Protein 4PH2 (pdb70)

Solvent-accessible surface area: 14895 Å² total; per-residue (Å²): 1,15,61,97,83,77,156,121,62,106,53,82,28,17,44,136,183,52,16,84,83,15,80,138,98,2,107,115,54,65,52,19,39,151,83,3,5,103,21,1,62,102,5,14,140,132,11,42,0,4,9,29,0,1,74,24,1,7,114,92,25,11,55,104,119,33,35,92,21,2,65,92,48,1,81,58,34,24,60,59,13,78,93,72,129,98,20,144,64,27,75,55,144,90,4,57,1,58,28,13,0,49,68,38,130,15,30,125,17,0,52,41,4,12,71,39,2,2,71,6,0,97,150,28,108,124,283,0,13,57,97,86,78,144,137,67,97,40,83,19,22,43,140,177,52,17,82,88,18,82,138,97,2,112,116,50,67,52,20,40,160,81,4,6,93,18,0,90,96,6,16,144,145,6,40,0,4,6,35,0,0,92,48,0,7,117,95,26,11,54,107,118,35,34,93,20,3,61,94,48,0,80,59,34,24,61,60,12,82,94,70,129,100,23,143,62,35,70,80,130,66,4,66,1,58,22,6,0,47,66,40,115,16,26,125,18,0,52,38,3,12,77,40,2,2,74,6,1,100,151,30,108,125,282

Structure (mmCIF, N/CA/C/O backbone):
data_4PH2
#
_entry.id   4PH2
#
_cell.length_a   40.670
_cell.length_b   56.040
_cell.length_c   103.070
_cell.angle_alpha   90.000
_cell.angle_beta   90.000
_cell.angle_gamma   90.000
#
_symmetry.space_group_name_H-M   'P 21 21 21'
#
loop_
_entity.id
_entity.type
_entity.pdbx_description
1 polymer 'BLV capsid - N-terminal domain'
2 non-polymer 'SULFATE ION'
3 non-polymer GLYCEROL
4 water water
#
loop_
_atom_site.group_PDB
_atom_site.id
_atom_site.type_symbol
_atom_site.label_atom_id
_atom_site.label_alt_id
_atom_site.label_comp_id
_atom_site.label_asym_id
_atom_site.label_entity_id
_atom_site.label_seq_id
_atom_site.pdbx_PDB_ins_code
_atom_site.Cartn_x
_atom_site.Cartn_y
_atom_site.Cartn_z
_atom_site.occupancy
_atom_site.B_iso_or_equiv
_atom_site.auth_seq_id
_atom_site.auth_comp_id
_atom_site.auth_asym_id
_atom_site.auth_atom_id
_atom_site.pdbx_PDB_model_num
ATOM 1 N N . PRO A 1 1 ? 3.768 35.539 41.657 1.00 6.70 1 PRO A N 1
ATOM 2 C CA . PRO A 1 1 ? 4.526 36.302 40.672 1.00 6.89 1 PRO A CA 1
ATOM 3 C C . PRO A 1 1 ? 5.248 37.476 41.314 1.00 8.08 1 PRO A C 1
ATOM 4 O O . PRO A 1 1 ? 4.812 37.973 42.348 1.00 9.93 1 PRO A O 1
ATOM 8 N N . ILE A 1 2 ? 6.323 37.934 40.692 1.00 6.90 2 ILE A N 1
ATOM 9 C CA . ILE A 1 2 ? 6.972 39.162 41.136 1.00 7.15 2 ILE A CA 1
ATOM 10 C C . ILE A 1 2 ? 6.591 40.249 40.144 1.00 8.29 2 ILE A C 1
ATOM 11 O O . ILE A 1 2 ? 6.801 40.103 38.947 1.00 7.76 2 ILE A O 1
ATOM 16 N N . ILE A 1 3 ? 5.991 41.316 40.665 1.00 6.31 3 ILE A N 1
ATOM 17 C CA . ILE A 1 3 ? 5.460 42.408 39.859 1.00 6.85 3 ILE A CA 1
ATOM 18 C C . ILE A 1 3 ? 5.975 43.743 40.374 1.00 6.15 3 ILE A C 1
ATOM 19 O O . ILE A 1 3 ? 6.623 43.806 41.418 1.00 9.23 3 ILE A O 1
ATOM 24 N N . SER A 1 4 ? 5.704 44.800 39.626 1.00 7.34 4 SER A N 1
ATOM 25 C CA . SER A 1 4 ? 5.999 46.149 40.075 1.00 7.37 4 SER A CA 1
ATOM 26 C C . SER A 1 4 ? 4.875 46.705 40.951 1.00 5.83 4 SER A C 1
ATOM 27 O O . SER A 1 4 ? 3.710 46.709 40.551 1.00 7.77 4 SER A O 1
ATOM 30 N N . GLU A 1 5 ? 5.229 47.179 42.142 1.00 7.64 5 GLU A N 1
ATOM 31 C CA . GLU A 1 5 ? 4.288 47.879 43.014 1.00 8.13 5 GLU A CA 1
ATOM 32 C C . GLU A 1 5 ? 5.045 49.020 43.675 1.00 7.27 5 GLU A C 1
ATOM 33 O O . GLU A 1 5 ? 6.120 48.815 44.264 1.00 7.85 5 GLU A O 1
ATOM 39 N N . GLY A 1 6 ? 4.536 50.237 43.546 1.00 6.73 6 GLY A N 1
ATOM 40 C CA . GLY A 1 6 ? 5.342 51.376 43.944 1.00 7.11 6 GLY A CA 1
ATOM 41 C C . GLY A 1 6 ? 6.618 51.417 43.113 1.00 7.66 6 GLY A C 1
ATOM 42 O O . GLY A 1 6 ? 6.612 51.086 41.913 1.00 8.07 6 GLY A O 1
ATOM 43 N N . ASN A 1 7 ? 7.726 51.775 43.750 1.00 7.19 7 ASN A N 1
ATOM 44 C CA . ASN A 1 7 ? 8.974 51.900 43.005 1.00 7.50 7 ASN A CA 1
ATOM 45 C C . ASN A 1 7 ? 9.821 50.634 43.010 1.00 8.66 7 ASN A C 1
ATOM 46 O O . ASN A 1 7 ? 10.985 50.674 42.634 1.00 9.65 7 ASN A O 1
ATOM 51 N N . ARG A 1 8 ? 9.238 49.499 43.381 1.00 7.83 8 ARG A N 1
ATOM 52 C CA . ARG A 1 8 ? 10.029 48.285 43.551 1.00 6.95 8 ARG A CA 1
ATOM 53 C C . ARG A 1 8 ? 9.304 47.042 43.083 1.00 7.76 8 ARG A C 1
ATOM 54 O O . ARG A 1 8 ? 8.134 47.097 42.710 1.00 8.39 8 ARG A O 1
ATOM 62 N N . ASN A 1 9 ? 9.999 45.912 43.167 1.00 7.72 9 ASN A N 1
ATOM 63 C CA . ASN A 1 9 ? 9.409 44.603 42.937 1.00 7.96 9 ASN A CA 1
ATOM 64 C C . ASN A 1 9 ? 8.715 44.104 44.192 1.00 8.74 9 ASN A C 1
ATOM 65 O O . ASN A 1 9 ? 9.159 44.371 45.309 1.00 11.54 9 ASN A O 1
ATOM 70 N N . ARG A 1 10 ? 7.615 43.386 44.015 1.00 8.51 10 ARG A N 1
ATOM 71 C CA . ARG A 1 10 ? 6.903 42.817 45.148 1.00 9.51 10 ARG A CA 1
ATOM 72 C C . ARG A 1 10 ? 6.237 41.501 44.753 1.00 6.70 10 ARG A C 1
ATOM 73 O O . ARG A 1 10 ? 5.865 41.315 43.592 1.00 6.87 10 ARG A O 1
ATOM 81 N N . HIS A 1 11 ? 6.088 40.589 45.714 1.00 6.65 11 HIS A N 1
ATOM 82 C CA . HIS A 1 11 ? 5.353 39.368 45.453 1.00 6.23 11 HIS A CA 1
ATOM 83 C C . HIS A 1 11 ? 3.834 39.605 45.463 1.00 8.48 11 HIS A C 1
ATOM 84 O O . HIS A 1 11 ? 3.305 40.332 46.309 1.00 13.18 11 HIS A O 1
ATOM 91 N N . ARG A 1 12 ? 3.156 38.944 44.525 1.00 7.05 12 ARG A N 1
ATOM 92 C CA . ARG A 1 12 ? 1.713 38.992 44.326 1.00 9.14 12 ARG A CA 1
ATOM 93 C C . ARG A 1 12 ? 1.283 37.555 44.037 1.00 12.26 12 ARG A C 1
ATOM 94 O O . ARG A 1 12 ? 1.886 36.895 43.189 1.00 14.52 12 ARG A O 1
ATOM 102 N N . ALA A 1 13 ? 0.291 37.043 44.757 1.00 8.08 13 ALA A N 1
ATOM 103 C CA . ALA A 1 13 ? -0.099 35.643 44.583 1.00 6.60 13 ALA A CA 1
ATOM 104 C C . ALA A 1 13 ? -0.643 35.409 43.179 1.00 7.74 13 ALA A C 1
ATOM 105 O O . ALA A 1 13 ? -1.238 36.315 42.567 1.00 9.15 13 ALA A O 1
ATOM 107 N N . TRP A 1 14 ? -0.422 34.201 42.664 1.00 6.49 14 TRP A N 1
ATOM 108 C CA . TRP A 1 14 ? -0.967 33.787 41.373 1.00 7.27 14 TRP A CA 1
ATOM 109 C C . TRP A 1 14 ? -2.418 34.205 41.245 1.00 6.17 14 TRP A C 1
ATOM 110 O O . TRP A 1 14 ? -3.190 34.050 42.199 1.00 6.94 14 TRP A O 1
ATOM 121 N N . ALA A 1 15 ? -2.794 34.733 40.088 1.00 6.71 15 ALA A N 1
ATOM 122 C CA . ALA A 1 15 ? -4.206 34.928 39.789 1.00 6.83 15 ALA A CA 1
ATOM 123 C C . ALA A 1 15 ? -4.801 33.613 39.300 1.00 8.06 15 ALA A C 1
ATOM 124 O O . ALA A 1 15 ? -4.131 32.818 38.635 1.00 7.95 15 ALA A O 1
ATOM 126 N N . LEU A 1 16 ? -6.069 33.394 39.630 1.00 5.54 16 LEU A N 1
ATOM 127 C CA . LEU A 1 16 ? -6.794 32.207 39.202 1.00 7.81 16 LEU A CA 1
ATOM 128 C C . LEU A 1 16 ? -6.595 31.935 37.706 1.00 8.72 16 LEU A C 1
ATOM 129 O O . LEU A 1 16 ? -6.292 30.809 37.312 1.00 9.48 16 LEU A O 1
ATOM 134 N N . ARG A 1 17 ? -6.743 32.970 36.882 1.00 8.88 17 ARG A N 1
ATOM 135 C CA . ARG A 1 17 ? -6.649 32.806 35.431 1.00 10.16 17 ARG A CA 1
ATOM 136 C C . ARG A 1 17 ? -5.253 32.382 34.970 1.00 9.70 17 ARG A C 1
ATOM 137 O O . ARG A 1 17 ? -5.112 31.611 34.021 1.00 9.50 17 ARG A O 1
ATOM 145 N N . GLU A 1 18 ? -4.222 32.875 35.651 1.00 8.50 18 GLU A N 1
ATOM 146 C CA . GLU A 1 18 ? -2.849 32.518 35.315 1.00 6.83 18 GLU A CA 1
ATOM 147 C C . GLU A 1 18 ? -2.622 31.019 35.490 1.00 6.82 18 GLU A C 1
ATOM 148 O O . GLU A 1 18 ? -2.056 30.355 34.612 1.00 8.39 18 GLU A O 1
ATOM 154 N N . LEU A 1 19 ? -3.083 30.490 36.621 1.00 6.98 19 LEU A N 1
ATOM 155 C CA . LEU A 1 19 ? -2.944 29.069 36.911 1.00 6.94 19 LEU A CA 1
ATOM 156 C C . LEU A 1 19 ? -3.721 28.218 35.918 1.00 6.12 19 LEU A C 1
ATOM 157 O O . LEU A 1 19 ? -3.207 27.207 35.412 1.00 7.65 19 LEU A O 1
ATOM 162 N N . GLN A 1 20 ? -4.960 28.604 35.648 1.00 7.25 20 GLN A N 1
ATOM 163 C CA . GLN A 1 20 ? -5.791 27.865 34.702 1.00 8.16 20 GLN A CA 1
ATOM 164 C C . GLN A 1 20 ? -5.196 27.850 33.301 1.00 11.05 20 GLN A C 1
ATOM 165 O O . GLN A 1 20 ? -5.227 26.821 32.628 1.00 10.58 20 GLN A O 1
ATOM 171 N N . ASP A 1 21 ? -4.630 28.973 32.872 1.00 9.81 21 ASP A N 1
ATOM 172 C CA . ASP A 1 21 ? -4.030 29.050 31.544 1.00 9.68 21 ASP A CA 1
ATOM 173 C C . ASP A 1 21 ? -2.862 28.092 31.414 1.00 7.76 21 ASP A C 1
ATOM 174 O O . ASP A 1 21 ? -2.748 27.379 30.423 1.00 10.14 21 ASP A O 1
ATOM 179 N N . ILE A 1 22 ? -1.998 28.056 32.421 1.00 6.28 22 ILE A N 1
ATOM 180 C CA . ILE A 1 22 ? -0.867 27.142 32.374 1.00 9.54 22 ILE A CA 1
ATOM 181 C C . ILE A 1 22 ? -1.343 25.694 32.427 1.00 9.36 22 ILE A C 1
ATOM 182 O O . ILE A 1 22 ? -0.895 24.859 31.641 1.00 7.17 22 ILE A O 1
ATOM 187 N N . LYS A 1 23 ? -2.272 25.408 33.334 1.00 7.99 23 LYS A N 1
ATOM 188 C CA . LYS A 1 23 ? -2.790 24.053 33.515 1.00 7.13 23 LYS A CA 1
ATOM 189 C C . LYS A 1 23 ? -3.386 23.509 32.209 1.00 8.40 23 LYS A C 1
ATOM 190 O O . LYS A 1 23 ? -3.081 22.386 31.798 1.00 8.39 23 LYS A O 1
ATOM 196 N N . LYS A 1 24 ? -4.196 24.323 31.538 1.00 7.47 24 LYS A N 1
ATOM 197 C CA . LYS A 1 24 ? -4.855 23.887 30.304 1.00 9.12 24 LYS A CA 1
ATOM 198 C C . LYS A 1 24 ? -3.857 23.683 29.168 1.00 11.23 24 LYS A C 1
ATOM 199 O O . LYS A 1 24 ? -3.997 22.759 28.363 1.00 12.07 24 LYS A O 1
ATOM 205 N N . GLU A 1 25 ? -2.856 24.549 29.099 1.00 8.45 25 GLU A N 1
ATOM 206 C CA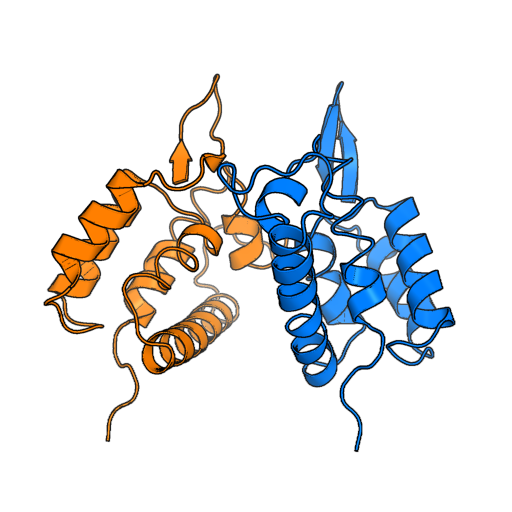 . GLU A 1 25 ? -1.842 24.450 28.056 1.00 9.63 25 GLU A CA 1
ATOM 207 C C . GLU A 1 25 ? -0.980 23.195 28.208 1.00 8.53 25 GLU A C 1
ATOM 208 O O . GLU A 1 25 ? -0.710 22.498 27.228 1.00 10.62 25 GLU A O 1
ATOM 214 N N . ILE A 1 26 ? -0.574 22.892 29.439 1.00 8.03 26 ILE A N 1
ATOM 215 C CA . ILE A 1 26 ? 0.456 21.891 29.672 1.00 8.42 26 ILE A CA 1
ATOM 216 C C . ILE A 1 26 ? -0.109 20.494 29.986 1.00 7.54 26 ILE A C 1
ATOM 217 O O . ILE A 1 26 ? 0.645 19.525 30.040 1.00 9.34 26 ILE A O 1
ATOM 222 N N . GLU A 1 27 ? -1.434 20.396 30.136 1.00 9.05 27 GLU A N 1
ATOM 223 C CA . GLU A 1 27 ? -2.107 19.155 30.562 1.00 11.35 27 GLU A CA 1
ATOM 224 C C . GLU A 1 27 ? -1.784 17.925 29.693 1.00 10.25 27 GLU A C 1
ATOM 225 O O . GLU A 1 27 ? -1.827 16.789 30.179 1.00 12.08 27 GLU A O 1
ATOM 231 N N . ASN A 1 28 ? -1.497 18.136 28.412 1.00 9.23 28 ASN A N 1
ATOM 232 C CA . ASN A 1 28 ? -1.229 17.021 27.514 1.00 11.03 28 ASN A CA 1
ATOM 233 C C . ASN A 1 28 ? 0.250 16.927 27.163 1.00 12.44 28 ASN A C 1
ATOM 234 O O . ASN A 1 28 ? 0.608 16.344 26.145 1.00 11.46 28 ASN A O 1
ATOM 239 N N . LYS A 1 29 ? 1.110 17.475 28.018 1.00 8.60 29 LYS A N 1
ATOM 240 C CA . LYS A 1 29 ? 2.554 17.432 27.773 1.00 7.38 29 LYS A CA 1
ATOM 241 C C . LYS A 1 29 ? 3.240 16.539 28.793 1.00 7.44 29 LYS A C 1
ATOM 242 O O . LYS A 1 29 ? 2.957 16.624 29.991 1.00 9.05 29 LYS A O 1
ATOM 248 N N . ALA A 1 30 ? 4.167 15.700 28.337 1.00 7.74 30 ALA A N 1
ATOM 249 C CA . ALA A 1 30 ? 4.852 14.789 29.252 1.00 9.37 30 ALA A CA 1
ATOM 250 C C . ALA A 1 30 ? 5.823 15.529 30.158 1.00 8.97 30 ALA A C 1
ATOM 251 O O . ALA A 1 30 ? 6.655 16.283 29.668 1.00 8.44 30 ALA A O 1
ATOM 253 N N . PRO A 1 31 ? 5.745 15.298 31.483 1.00 10.72 31 PRO A N 1
ATOM 254 C CA . PRO A 1 31 ? 6.721 15.940 32.370 1.00 9.12 31 PRO A CA 1
ATOM 255 C C . PRO A 1 31 ? 8.158 15.625 31.977 1.00 12.04 31 PRO A C 1
ATOM 256 O O . PRO A 1 31 ? 8.489 14.462 31.750 1.00 12.96 31 PRO A O 1
ATOM 260 N N . GLY A 1 32 ? 8.991 16.654 31.876 1.00 12.07 32 GLY A N 1
ATOM 261 C CA . GLY A 1 32 ? 10.383 16.479 31.506 1.00 14.06 32 GLY A CA 1
ATOM 262 C C . GLY A 1 32 ? 10.661 16.603 30.024 1.00 12.76 32 GLY A C 1
ATOM 263 O O . GLY A 1 32 ? 11.815 16.735 29.610 1.00 15.79 32 GLY A O 1
ATOM 264 N N . SER A 1 33 ? 9.607 16.545 29.214 1.00 10.37 33 SER A N 1
ATOM 265 C CA . SER A 1 33 ? 9.771 16.703 27.779 1.00 10.92 33 SER A CA 1
ATOM 266 C C . SER A 1 33 ? 10.240 18.121 27.462 1.00 10.47 33 SER A C 1
ATOM 267 O O . SER A 1 33 ? 10.096 19.042 28.281 1.00 11.35 33 SER A O 1
ATOM 270 N N . GLN A 1 34 ? 10.805 18.297 26.276 1.00 11.64 34 GLN A N 1
ATOM 271 C CA . GLN A 1 34 ? 11.241 19.622 25.851 1.00 12.24 34 GLN A CA 1
ATOM 272 C C . GLN A 1 34 ? 10.078 20.615 25.832 1.00 10.68 34 GLN A C 1
ATOM 273 O O . GLN A 1 34 ? 10.222 21.764 26.260 1.00 10.30 34 GLN A O 1
ATOM 279 N N . VAL A 1 35 ? 8.917 20.167 25.361 1.00 9.65 35 VAL A N 1
ATOM 280 C CA . VAL A 1 35 ? 7.760 21.053 25.259 1.00 8.46 35 VAL A CA 1
ATOM 281 C C . VAL A 1 35 ? 7.229 21.414 26.658 1.00 8.58 35 VAL A C 1
ATOM 282 O O . VAL A 1 35 ? 6.854 22.561 26.901 1.00 6.87 35 VAL A O 1
ATOM 286 N N . TRP A 1 36 ? 7.235 20.450 27.581 1.00 7.21 36 TRP A N 1
ATOM 287 C CA . TRP A 1 36 ? 6.922 20.726 28.985 1.00 7.22 36 TRP A CA 1
ATOM 288 C C . TRP A 1 36 ? 7.817 21.843 29.521 1.00 6.92 36 TRP A C 1
ATOM 289 O O . TRP A 1 36 ? 7.332 22.823 30.084 1.00 6.22 36 TRP A O 1
ATOM 300 N N . ILE A 1 37 ? 9.122 21.701 29.315 1.00 5.13 37 ILE A N 1
ATOM 301 C CA . ILE A 1 37 ? 10.082 22.651 29.856 1.00 7.65 37 ILE A CA 1
ATOM 302 C C . ILE A 1 37 ? 9.915 24.029 29.201 1.00 6.89 37 ILE A C 1
ATOM 303 O O . ILE A 1 37 ? 9.891 25.039 29.909 1.00 7.56 37 ILE A O 1
ATOM 308 N N . GLN A 1 38 ? 9.745 24.094 27.877 1.00 6.29 38 GLN A N 1
ATOM 309 C CA . GLN A 1 38 ? 9.553 25.398 27.235 1.00 6.44 38 GLN A CA 1
ATOM 310 C C . GLN A 1 38 ? 8.220 26.069 27.610 1.00 8.01 38 GLN A C 1
ATOM 311 O O . GLN A 1 38 ? 8.122 27.300 27.639 1.00 7.52 38 GLN A O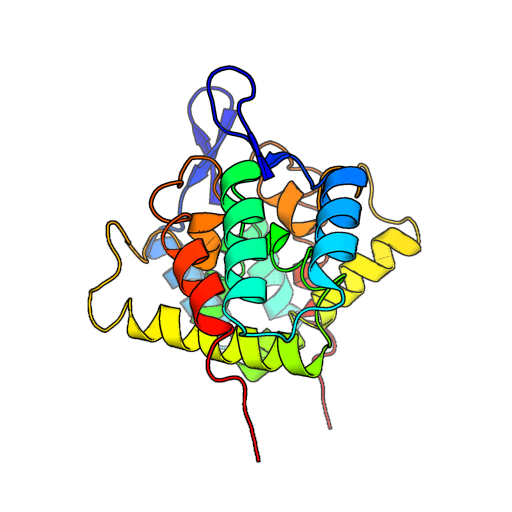 1
ATOM 317 N N . THR A 1 39 ? 7.192 25.273 27.881 1.00 7.08 39 THR A N 1
ATOM 318 C CA . THR A 1 39 ? 5.921 25.831 28.355 1.00 6.17 39 THR A CA 1
ATOM 319 C C . THR A 1 39 ? 6.112 26.522 29.695 1.00 6.18 39 THR A C 1
ATOM 320 O O . THR A 1 39 ? 5.642 27.642 29.912 1.00 5.82 39 THR A O 1
ATOM 324 N N . LEU A 1 40 ? 6.835 25.856 30.591 1.00 5.84 40 LEU A N 1
ATOM 325 C CA . LEU A 1 40 ? 7.094 26.412 31.908 1.00 5.85 40 LEU A CA 1
ATOM 326 C C . LEU A 1 40 ? 8.083 27.587 31.824 1.00 5.28 40 LEU A C 1
ATOM 327 O O . LEU A 1 40 ? 7.959 28.548 32.584 1.00 6.33 40 LEU A O 1
ATOM 332 N N . ARG A 1 41 ? 9.030 27.540 30.891 1.00 5.73 41 ARG A N 1
ATOM 333 C CA . ARG A 1 41 ? 9.913 28.685 30.700 1.00 6.81 41 ARG A CA 1
ATOM 334 C C . ARG A 1 41 ? 9.112 29.928 30.293 1.00 5.59 41 ARG A C 1
ATOM 335 O O . ARG A 1 41 ? 9.398 31.038 30.745 1.00 6.00 41 ARG A O 1
ATOM 343 N N . LEU A 1 42 ? 8.102 29.738 29.452 1.00 6.48 42 LEU A N 1
ATOM 344 C CA . LEU A 1 42 ? 7.228 30.844 29.083 1.00 8.78 42 LEU A CA 1
ATOM 345 C C . LEU A 1 42 ? 6.513 31.399 30.320 1.00 6.24 42 LEU A C 1
ATOM 346 O O . LEU A 1 42 ? 6.492 32.612 30.532 1.00 6.55 42 LEU A O 1
ATOM 351 N N . ALA A 1 43 ? 5.950 30.520 31.147 1.00 7.03 43 ALA A N 1
ATOM 352 C CA . ALA A 1 43 ? 5.279 30.964 32.366 1.00 6.62 43 ALA A CA 1
ATOM 353 C C . ALA A 1 43 ? 6.237 31.732 33.284 1.00 7.32 43 ALA A C 1
ATOM 354 O O . ALA A 1 43 ? 5.862 32.740 33.898 1.00 7.03 43 ALA A O 1
ATOM 356 N N . ILE A 1 44 ? 7.473 31.251 33.374 1.00 5.48 44 ILE A N 1
ATOM 357 C CA . ILE A 1 44 ? 8.478 31.873 34.234 1.00 4.44 44 ILE A CA 1
ATOM 358 C C . ILE A 1 44 ? 8.828 33.272 33.733 1.00 5.48 44 ILE A C 1
ATOM 359 O O . ILE A 1 44 ? 8.961 34.210 34.525 1.00 7.26 44 ILE A O 1
ATOM 364 N N . LEU A 1 45 ? 8.968 33.423 32.420 1.00 6.63 45 LEU A N 1
ATOM 365 C CA . LEU A 1 45 ? 9.235 34.734 31.832 1.00 7.65 45 LEU A CA 1
ATOM 366 C C . LEU A 1 45 ? 8.068 35.696 32.059 1.00 8.03 45 LEU A C 1
ATOM 367 O O . LEU A 1 45 ? 8.274 36.894 32.292 1.00 11.90 45 LEU A O 1
ATOM 372 N N . GLN A 1 46 ? 6.846 35.185 31.966 1.00 6.21 46 GLN A N 1
ATOM 373 C CA . GLN A 1 46 ? 5.649 36.011 32.168 1.00 9.21 46 GLN A CA 1
ATOM 374 C C . GLN A 1 46 ? 5.485 36.492 33.613 1.00 10.12 46 GLN A C 1
ATOM 375 O O . GLN A 1 46 ? 5.127 37.642 33.856 1.00 11.53 46 GLN A O 1
ATOM 381 N N . ALA A 1 47 ? 5.726 35.587 34.561 1.00 5.91 47 ALA A N 1
ATOM 382 C CA . ALA A 1 47 ? 5.316 35.795 35.945 1.00 6.44 47 ALA A CA 1
ATOM 383 C C . ALA A 1 47 ? 6.459 36.072 36.919 1.00 7.20 47 ALA A C 1
ATOM 384 O O . ALA A 1 47 ? 6.213 36.574 38.019 1.00 8.20 47 ALA A O 1
ATOM 386 N N . ASP A 1 48 ? 7.688 35.742 36.530 1.00 6.79 48 ASP A N 1
ATOM 387 C CA . ASP A 1 48 ? 8.833 35.772 37.451 1.00 6.87 48 ASP A CA 1
ATOM 388 C C . ASP A 1 48 ? 8.481 35.133 38.793 1.00 7.28 48 ASP A C 1
ATOM 389 O O . ASP A 1 48 ? 8.546 35.788 39.835 1.00 7.87 48 ASP A O 1
ATOM 394 N N . PRO A 1 49 ? 8.087 33.851 38.774 1.00 4.61 49 PRO A N 1
ATOM 395 C CA . PRO A 1 49 ? 7.594 33.204 39.992 1.00 5.75 49 PRO A CA 1
ATOM 396 C C . PRO A 1 49 ? 8.703 32.871 40.986 1.00 6.87 49 PRO A C 1
ATOM 397 O O . PRO A 1 49 ? 9.816 32.502 40.613 1.00 5.62 49 PRO A O 1
ATOM 401 N N . THR A 1 50 ? 8.366 32.998 42.261 1.00 5.75 50 THR A N 1
ATOM 402 C CA . THR A 1 50 ? 9.236 32.612 43.353 1.00 4.50 50 THR A CA 1
ATOM 403 C C . THR A 1 50 ? 9.227 31.096 43.548 1.00 6.34 50 THR A C 1
ATOM 404 O O . THR A 1 50 ? 8.412 30.399 42.944 1.00 5.12 50 THR A O 1
ATOM 408 N N . PRO A 1 51 ? 10.109 30.574 44.415 1.00 4.92 51 PRO A N 1
ATOM 409 C CA . PRO A 1 51 ? 10.024 29.130 44.687 1.00 5.06 51 PRO A CA 1
ATOM 410 C C . PRO A 1 51 ? 8.648 28.698 45.207 1.00 5.06 51 PRO A C 1
ATOM 411 O O . PRO A 1 51 ? 8.145 27.645 44.784 1.00 5.27 51 PRO A O 1
ATOM 415 N N . ALA A 1 52 ? 8.034 29.491 46.081 1.00 4.93 52 ALA A N 1
ATOM 416 C CA . ALA A 1 52 ? 6.709 29.149 46.576 1.00 4.97 52 ALA A CA 1
ATOM 417 C C . ALA A 1 52 ? 5.695 29.151 45.439 1.00 6.02 52 ALA A C 1
ATOM 418 O O . ALA A 1 52 ? 4.857 28.253 45.354 1.00 6.02 52 ALA A O 1
ATOM 420 N N . ASP A 1 53 ? 5.778 30.140 44.557 1.00 5.03 53 ASP A N 1
ATOM 421 C CA . ASP A 1 53 ? 4.902 30.177 43.390 1.00 4.76 53 ASP A CA 1
ATOM 422 C C . ASP A 1 53 ? 5.017 28.907 42.565 1.00 4.58 53 ASP A C 1
ATOM 423 O O . ASP A 1 53 ? 4.010 28.360 42.114 1.00 4.36 53 ASP A O 1
ATOM 428 N N . LEU A 1 54 ? 6.250 28.450 42.352 1.00 5.39 54 LEU A N 1
ATOM 429 C CA . LEU A 1 54 ? 6.470 27.276 41.519 1.00 4.14 54 LEU A CA 1
ATOM 430 C C . LEU A 1 54 ? 5.929 26.019 42.195 1.00 6.73 54 LEU A C 1
A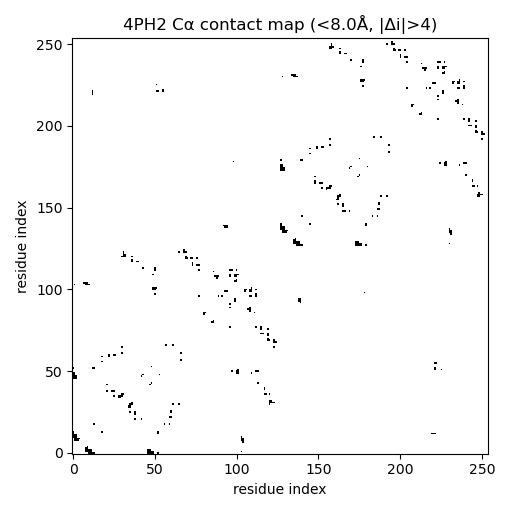TOM 431 O O . LEU A 1 54 ? 5.349 25.158 41.529 1.00 6.10 54 LEU A O 1
ATOM 436 N N . GLU A 1 55 ? 6.088 25.923 43.513 1.00 4.72 55 GLU A N 1
ATOM 437 C CA A GLU A 1 55 ? 5.512 24.819 44.278 0.51 6.40 55 GLU A CA 1
ATOM 438 C CA B GLU A 1 55 ? 5.523 24.798 44.242 0.49 5.77 55 GLU A CA 1
ATOM 439 C C . GLU A 1 55 ? 3.990 24.789 44.139 1.00 5.94 55 GLU A C 1
ATOM 440 O O . GLU A 1 55 ? 3.380 23.734 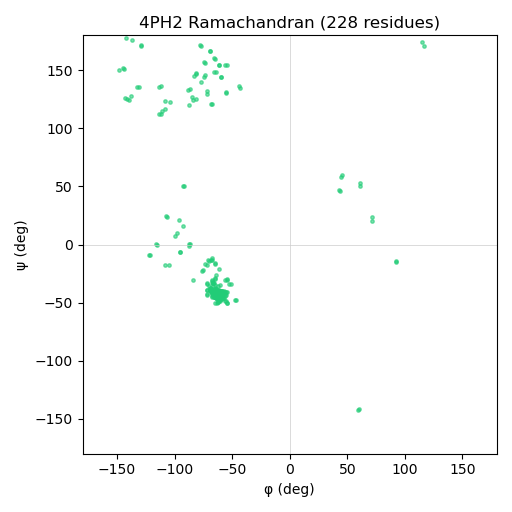43.911 1.00 6.32 55 GLU A O 1
ATOM 451 N N . GLN A 1 56 ? 3.367 25.957 44.277 1.00 5.61 56 GLN A N 1
ATOM 452 C CA . GLN A 1 56 ? 1.918 26.061 44.130 1.00 4.83 56 GLN A CA 1
ATOM 453 C C . GLN A 1 56 ? 1.466 25.599 42.754 1.00 6.74 56 GLN A C 1
ATOM 454 O O . GLN A 1 56 ? 0.479 24.874 42.631 1.00 5.89 56 GLN A O 1
ATOM 460 N N . LEU A 1 57 ? 2.182 26.030 41.723 1.00 5.41 57 LEU A N 1
ATOM 461 C CA . LEU A 1 57 ? 1.865 25.642 40.354 1.00 5.52 57 LEU A CA 1
ATOM 462 C C . LEU A 1 57 ? 1.925 24.116 40.165 1.00 6.25 57 LEU A C 1
ATOM 463 O O . LEU A 1 57 ? 1.068 23.523 39.504 1.00 5.53 57 LEU A O 1
ATOM 468 N N . CYS A 1 58 ? 2.920 23.480 40.773 1.00 5.33 58 CYS A N 1
ATOM 469 C CA . CYS A 1 58 ? 3.047 22.022 40.660 1.00 6.94 58 CYS A CA 1
ATOM 470 C C . CYS A 1 58 ? 1.813 21.256 41.103 1.00 5.19 58 CYS A C 1
ATOM 471 O O . CYS A 1 58 ? 1.535 20.183 40.572 1.00 6.06 58 CYS A O 1
ATOM 474 N N . GLN A 1 59 ? 1.063 21.794 42.056 1.00 4.97 59 GLN A N 1
ATOM 475 C CA . GLN A 1 59 ? -0.115 21.084 42.553 1.00 4.84 59 GLN A CA 1
ATOM 476 C C . GLN A 1 59 ? -1.172 20.919 41.461 1.00 5.45 59 GLN A C 1
ATOM 477 O O . GLN A 1 59 ? -1.975 19.987 41.511 1.00 5.57 59 GLN A O 1
ATOM 483 N N . TYR A 1 60 ? -1.166 21.823 40.476 1.00 5.96 60 TYR A N 1
ATOM 484 C CA . TYR A 1 60 ? -2.122 21.762 39.370 1.00 6.22 60 TYR A CA 1
ATOM 485 C C . TYR A 1 60 ? -1.681 20.824 38.259 1.00 7.74 60 TYR A C 1
ATOM 486 O O . TYR A 1 60 ? -2.527 20.231 37.575 1.00 8.33 60 TYR A O 1
ATOM 495 N N . ILE A 1 61 ? -0.371 20.686 38.072 1.00 7.38 61 ILE A N 1
ATOM 496 C CA . ILE A 1 61 ? 0.135 20.108 36.822 1.00 5.86 61 ILE A CA 1
ATOM 497 C C . ILE A 1 61 ? 1.011 18.862 36.965 1.00 7.77 61 ILE A C 1
ATOM 498 O O . ILE A 1 61 ? 1.331 18.228 35.961 1.00 7.70 61 ILE A O 1
ATOM 503 N N . ALA A 1 62 ? 1.404 18.504 38.182 1.00 4.65 62 ALA A N 1
ATOM 504 C CA . ALA A 1 62 ? 2.338 17.397 38.342 1.00 5.03 62 ALA A CA 1
ATOM 505 C C . ALA A 1 62 ? 1.898 16.418 39.410 1.00 4.65 62 ALA A C 1
ATOM 506 O O . ALA A 1 62 ? 1.490 16.820 40.501 1.00 6.37 62 ALA A O 1
ATOM 508 N N . SER A 1 63 ? 1.992 15.131 39.100 1.00 4.91 63 SER A N 1
ATOM 509 C CA . SER A 1 63 ? 1.659 14.085 40.067 1.00 4.67 63 SER A CA 1
ATOM 510 C C . SER A 1 63 ? 2.578 14.157 41.284 1.00 4.56 63 SER A C 1
ATOM 511 O O . SER A 1 63 ? 3.717 14.632 41.193 1.00 4.54 63 SER A O 1
ATOM 514 N N . PRO A 1 64 ? 2.108 13.669 42.431 1.00 5.04 64 PRO A N 1
ATOM 515 C CA . PRO A 1 64 ? 2.993 13.625 43.597 1.00 5.56 64 PRO A CA 1
ATOM 516 C C . PRO A 1 64 ? 4.305 12.875 43.333 1.00 4.69 64 PRO A C 1
ATOM 517 O O . PRO A 1 64 ? 5.359 13.334 43.793 1.00 5.66 64 PRO A O 1
ATOM 521 N N . VAL A 1 65 ? 4.257 11.754 42.612 1.00 4.93 65 VAL A N 1
ATOM 522 C CA . VAL A 1 65 ? 5.474 11.001 42.332 1.00 5.74 65 VAL A CA 1
ATOM 523 C C . VAL A 1 65 ? 6.459 11.860 41.528 1.00 7.10 65 VAL A C 1
ATOM 524 O O . VAL A 1 65 ? 7.662 11.885 41.815 1.00 7.43 65 VAL A O 1
ATOM 528 N N . ASP A 1 66 ? 5.951 12.593 40.542 1.00 6.13 66 ASP A N 1
ATOM 529 C CA . ASP A 1 66 ? 6.824 13.457 39.755 1.00 4.86 66 ASP A CA 1
ATOM 530 C C . ASP A 1 66 ? 7.304 14.678 40.539 1.00 5.95 66 ASP A C 1
ATOM 531 O O . ASP A 1 66 ? 8.460 15.077 40.405 1.00 6.00 66 ASP A O 1
ATOM 536 N N . GLN A 1 67 ? 6.437 15.273 41.354 1.00 6.63 67 GLN A N 1
ATOM 537 C CA . GLN A 1 67 ? 6.861 16.400 42.186 1.00 6.18 67 GLN A CA 1
ATOM 538 C C . GLN A 1 67 ? 7.999 16.023 43.112 1.00 4.68 67 GLN A C 1
ATOM 539 O O . GLN A 1 67 ? 8.963 16.781 43.267 1.00 5.28 67 GLN A O 1
ATOM 545 N N . THR A 1 68 ? 7.860 14.874 43.766 1.00 4.85 68 THR A N 1
ATOM 546 C CA . THR A 1 68 ? 8.831 14.459 44.759 1.00 5.45 68 THR A CA 1
ATOM 547 C C . THR A 1 68 ? 10.181 14.213 44.088 1.00 5.15 68 THR A C 1
ATOM 548 O O . THR A 1 68 ? 11.225 14.660 44.583 1.00 7.76 68 THR A O 1
ATOM 552 N N . ALA A 1 69 ? 10.164 13.519 42.956 1.00 5.94 69 ALA A N 1
ATOM 553 C CA . ALA A 1 69 ? 11.395 13.255 42.230 1.00 6.25 69 ALA A CA 1
ATOM 554 C C . ALA A 1 69 ? 12.020 14.550 41.727 1.00 5.98 69 ALA A C 1
ATOM 555 O O . ALA A 1 69 ? 13.246 14.720 41.799 1.00 6.99 69 ALA A O 1
ATOM 557 N N . HIS A 1 70 ? 11.188 15.461 41.236 1.00 5.23 70 HIS A N 1
ATOM 558 C CA . HIS A 1 70 ? 11.671 16.732 40.740 1.00 6.56 70 HIS A CA 1
ATOM 559 C C . HIS A 1 70 ? 12.368 17.522 41.845 1.00 6.45 70 HIS A C 1
ATOM 560 O O . HIS A 1 70 ? 13.461 18.061 41.647 1.00 5.99 70 HIS A O 1
ATOM 567 N N A MET A 1 71 ? 11.750 17.579 43.018 0.72 5.66 71 MET A N 1
ATOM 568 N N B MET A 1 71 ? 11.743 17.591 43.015 0.28 5.80 71 MET A N 1
ATOM 569 C CA A MET A 1 71 ? 12.310 18.385 44.095 0.72 5.06 71 MET A CA 1
ATOM 570 C CA B MET A 1 71 ? 12.304 18.376 44.111 0.28 5.71 71 MET A CA 1
ATOM 571 C C A MET A 1 71 ? 13.590 17.754 44.630 0.72 6.23 71 MET A C 1
ATOM 572 C C B MET A 1 71 ? 13.584 17.755 44.650 0.28 5.93 71 MET A C 1
ATOM 573 O O A MET A 1 71 ? 14.532 18.457 44.979 0.72 5.11 71 MET A O 1
ATOM 574 O O B MET A 1 71 ? 14.509 18.468 45.035 0.28 5.37 71 MET A O 1
ATOM 583 N N . THR A 1 72 ? 13.639 16.428 44.681 1.00 5.11 72 THR A N 1
ATOM 584 C CA . THR A 1 72 ? 14.852 15.745 45.092 1.00 5.05 72 THR A CA 1
ATOM 585 C C . THR A 1 72 ? 16.002 16.070 44.135 1.00 5.74 72 THR A C 1
ATOM 586 O O . THR A 1 72 ? 17.121 16.370 44.576 1.00 6.22 72 THR A O 1
ATOM 590 N N . SER A 1 73 ? 15.726 16.053 42.837 1.00 5.42 73 SER A N 1
ATOM 591 C CA . SER A 1 73 ? 16.727 16.409 41.849 1.00 5.07 73 SER A CA 1
ATOM 592 C C . SER A 1 73 ? 17.148 17.871 41.970 1.00 5.26 73 SER A C 1
ATOM 593 O O . SER A 1 73 ? 18.342 18.195 41.937 1.00 6.34 73 SER A O 1
ATOM 596 N N . LEU A 1 74 ? 16.172 18.763 42.112 1.00 4.65 74 LEU A N 1
ATOM 597 C CA . LEU A 1 74 ? 16.454 20.187 42.215 1.00 4.83 74 LEU A CA 1
ATOM 598 C C . LEU A 1 74 ? 17.311 20.513 43.439 1.00 5.39 74 LEU A C 1
ATOM 599 O O . LEU A 1 74 ? 18.288 21.266 43.354 1.00 5.41 74 LEU A O 1
ATOM 604 N N . THR A 1 75 ? 16.947 19.948 44.580 1.00 4.15 75 THR A N 1
ATOM 605 C CA . THR A 1 75 ? 17.690 20.155 45.809 1.00 6.23 75 THR A CA 1
ATOM 606 C C . THR A 1 75 ? 19.150 19.736 45.641 1.00 6.83 75 THR A C 1
ATOM 607 O O . THR A 1 75 ? 20.070 20.455 46.048 1.00 5.65 75 THR A O 1
ATOM 611 N N . ALA A 1 76 ? 19.367 18.621 44.959 1.00 5.70 76 ALA A N 1
ATOM 612 C CA . ALA A 1 76 ? 20.724 18.154 44.693 1.00 6.62 76 ALA A CA 1
ATOM 613 C C . ALA A 1 76 ? 21.463 19.052 43.717 1.00 6.81 76 ALA A C 1
ATOM 614 O O . ALA A 1 76 ? 22.663 19.295 43.879 1.00 8.08 76 ALA A O 1
ATOM 616 N N . ALA A 1 77 ? 20.763 19.544 42.696 1.00 5.42 77 ALA A N 1
ATOM 617 C CA . ALA A 1 77 ? 21.385 20.431 41.715 1.00 5.54 77 ALA A CA 1
ATOM 618 C C . ALA A 1 77 ? 21.820 21.736 42.367 1.00 6.42 77 ALA A C 1
ATOM 619 O O . ALA A 1 77 ? 22.875 22.280 42.043 1.00 6.65 77 ALA A O 1
ATOM 621 N N . ILE A 1 78 ? 21.009 22.235 43.294 1.00 5.69 78 ILE A N 1
ATOM 622 C CA . ILE A 1 78 ? 21.353 23.452 44.015 1.00 4.57 78 ILE A CA 1
ATOM 623 C C . ILE A 1 78 ? 22.570 23.211 44.920 1.00 5.10 78 ILE A C 1
ATOM 624 O O . ILE A 1 78 ? 23.490 24.036 44.970 1.00 6.40 78 ILE A O 1
ATOM 629 N N . ALA A 1 79 ? 22.578 22.088 45.634 1.00 4.72 79 ALA A N 1
ATOM 630 C CA . ALA A 1 79 ? 23.706 21.741 46.489 1.00 6.99 79 ALA A CA 1
ATOM 631 C C . ALA A 1 79 ? 24.973 21.579 45.654 1.00 6.15 79 ALA A C 1
ATOM 632 O O . ALA A 1 79 ? 26.038 22.094 46.019 1.00 6.98 79 ALA A O 1
ATOM 634 N N . ALA A 1 80 ? 24.854 20.897 44.518 1.00 6.81 80 ALA A N 1
ATOM 635 C CA . ALA A 1 80 ? 26.015 20.629 43.678 1.00 5.66 80 ALA A CA 1
ATOM 636 C C . ALA A 1 80 ? 26.569 21.908 43.057 1.00 6.23 80 ALA A C 1
ATOM 637 O O . ALA A 1 80 ? 27.777 22.082 42.972 1.00 7.62 80 ALA A O 1
ATOM 639 N N . ALA A 1 81 ? 25.682 22.803 42.639 1.00 6.09 81 ALA A N 1
ATOM 640 C CA . ALA A 1 81 ? 26.094 24.059 42.025 1.00 5.32 81 ALA A CA 1
ATOM 641 C C . ALA A 1 81 ? 26.851 24.933 43.024 1.00 6.07 81 ALA A C 1
ATOM 642 O O . ALA A 1 81 ? 27.811 25.607 42.657 1.00 7.93 81 ALA A O 1
ATOM 644 N N . GLU A 1 82 ? 26.430 24.928 44.284 1.00 5.79 82 GLU A N 1
ATOM 645 C CA . GLU A 1 82 ? 27.148 25.685 45.294 1.00 7.36 82 GLU A CA 1
ATOM 646 C C . GLU A 1 82 ? 28.553 25.133 45.506 1.00 9.20 82 GLU A C 1
ATOM 647 O O . GLU A 1 82 ? 29.534 25.881 45.495 1.00 9.22 82 GLU A O 1
ATOM 653 N N . ALA A 1 83 ? 28.652 23.826 45.709 1.00 6.73 83 ALA A N 1
ATOM 654 C CA . ALA A 1 83 ? 29.941 23.202 45.994 1.00 6.98 83 ALA A CA 1
ATOM 655 C C . ALA A 1 83 ? 30.894 23.282 44.806 1.00 9.24 83 ALA A C 1
ATOM 656 O O . ALA A 1 83 ? 32.109 23.404 44.993 1.00 9.99 83 ALA A O 1
ATOM 658 N N . ALA A 1 84 ? 30.348 23.210 43.591 1.00 7.22 84 ALA A N 1
ATOM 659 C CA . ALA A 1 84 ? 31.154 23.238 42.373 1.00 8.80 84 ALA A CA 1
ATOM 660 C C . ALA A 1 84 ? 31.412 24.669 41.913 1.00 7.79 84 ALA A C 1
ATOM 661 O O . ALA A 1 84 ? 32.091 24.890 40.914 1.00 9.30 84 ALA A O 1
ATOM 663 N N . ASN A 1 85 ? 30.860 25.623 42.660 1.00 7.85 85 ASN A N 1
ATOM 664 C CA . ASN A 1 85 ? 31.065 27.052 42.428 1.00 8.02 85 ASN A CA 1
ATOM 665 C C . ASN A 1 85 ? 30.567 27.519 41.056 1.00 7.90 85 ASN A C 1
ATOM 666 O O . ASN A 1 85 ? 31.296 28.155 40.285 1.00 9.49 85 ASN A O 1
ATOM 671 N N . THR A 1 86 ? 29.315 27.208 40.760 1.00 7.61 86 THR A N 1
ATOM 672 C CA . THR A 1 86 ? 28.692 27.687 39.529 1.00 7.72 86 THR A CA 1
ATOM 673 C C . THR A 1 86 ? 27.514 28.631 39.786 1.00 11.69 86 THR A C 1
ATOM 674 O O . THR A 1 86 ? 26.876 29.088 38.843 1.00 12.59 86 THR A O 1
ATOM 678 N N . LEU A 1 87 ? 27.207 28.911 41.052 1.00 6.60 87 LEU A N 1
ATOM 679 C CA . LEU A 1 87 ? 26.172 29.894 41.383 1.00 8.34 87 LEU A CA 1
ATOM 680 C C . LEU A 1 87 ? 26.761 31.286 41.462 1.00 9.28 87 LEU A C 1
ATOM 681 O O . LEU A 1 87 ? 27.656 31.538 42.274 1.00 12.72 87 LEU A O 1
ATOM 686 N N . GLN A 1 88 ? 26.263 32.189 40.626 1.00 6.23 88 GLN A N 1
ATOM 687 C CA . GLN A 1 88 ? 26.761 33.552 40.586 1.00 9.10 88 GLN A CA 1
ATOM 688 C C . GLN A 1 88 ? 26.044 34.425 41.606 1.00 6.94 88 GLN A C 1
ATOM 689 O O . GLN A 1 88 ? 24.821 34.381 41.724 1.00 9.18 88 GLN A O 1
ATOM 695 N N . GLY A 1 89 ? 26.808 35.204 42.356 1.00 9.24 89 GLY A N 1
ATOM 696 C CA . GLY A 1 89 ? 26.234 36.162 43.285 1.00 8.62 89 GLY A CA 1
ATOM 697 C C . GLY A 1 89 ? 25.592 35.537 44.500 1.00 10.16 89 GLY A C 1
ATOM 698 O O . GLY A 1 89 ? 24.764 36.170 45.161 1.00 14.40 89 GLY A O 1
ATOM 699 N N . PHE A 1 90 ? 25.964 34.298 44.801 1.00 8.86 90 PHE A N 1
ATOM 700 C CA . PHE A 1 90 ? 25.319 33.555 45.874 1.00 8.71 90 PHE A CA 1
ATOM 701 C C . PHE A 1 90 ? 26.236 33.335 47.069 1.00 10.55 90 PHE A C 1
ATOM 702 O O . PHE A 1 90 ? 27.225 32.604 46.984 1.00 10.61 90 PHE A O 1
ATOM 710 N N . ASN A 1 91 ? 25.875 33.925 48.205 1.00 10.21 91 ASN A N 1
ATOM 711 C CA . ASN A 1 91 ? 26.610 33.669 49.433 1.00 11.37 91 ASN A CA 1
ATOM 712 C C . ASN A 1 91 ? 25.689 32.890 50.351 1.00 10.48 91 ASN A C 1
ATOM 713 O O . ASN A 1 91 ? 24.685 33.415 50.822 1.00 8.75 91 ASN A O 1
ATOM 718 N N . PRO A 1 92 ? 26.026 31.623 50.597 1.00 9.63 92 PRO A N 1
ATOM 719 C CA . PRO A 1 92 ? 25.132 30.765 51.381 1.00 10.04 92 PRO A CA 1
ATOM 720 C C . PRO A 1 92 ? 25.013 31.195 52.834 1.00 9.47 92 PRO A C 1
ATOM 721 O O . PRO A 1 92 ? 24.120 30.721 53.546 1.00 9.80 92 PRO A O 1
ATOM 725 N N . GLN A 1 93 ? 25.900 32.075 53.284 1.00 8.88 93 GLN A N 1
ATOM 726 C CA . GLN A 1 93 ? 25.793 32.585 54.646 1.00 8.25 93 GLN A CA 1
ATOM 727 C C . GLN A 1 93 ? 24.566 33.487 54.816 1.00 11.11 93 GLN A C 1
ATOM 728 O O . GLN A 1 93 ? 24.198 33.826 55.939 1.00 13.15 93 GLN A O 1
ATOM 734 N N . ASN A 1 94 ? 23.959 33.895 53.697 1.00 8.81 94 ASN A N 1
ATOM 735 C CA . ASN A 1 94 ? 22.758 34.733 53.720 1.00 7.64 94 ASN A CA 1
ATOM 736 C C . ASN A 1 94 ? 21.481 33.916 53.547 1.00 7.57 94 ASN A C 1
ATOM 737 O O . ASN A 1 94 ? 20.399 34.476 53.346 1.00 11.27 94 ASN A O 1
ATOM 742 N N . GLY A 1 95 ? 21.604 32.596 53.607 1.00 8.13 95 GLY A N 1
ATOM 743 C CA . GLY A 1 95 ? 20.453 31.716 53.463 1.00 8.46 95 GLY A CA 1
ATOM 744 C C . GLY A 1 95 ? 20.592 30.846 52.231 1.00 7.10 95 GLY A C 1
ATOM 745 O O . GLY A 1 95 ? 21.491 31.061 51.408 1.00 7.37 95 GLY A O 1
ATOM 746 N N . THR A 1 96 ? 19.710 29.865 52.084 1.00 6.41 96 THR A N 1
ATOM 747 C CA . THR A 1 96 ? 19.761 28.993 50.921 1.00 6.42 96 THR A CA 1
ATOM 748 C C . THR A 1 96 ? 19.368 29.727 49.642 1.00 6.55 96 THR A C 1
ATOM 749 O O . THR A 1 96 ? 18.813 30.831 49.689 1.00 6.27 96 THR A O 1
ATOM 753 N N . LEU A 1 97 ? 19.644 29.115 48.495 1.00 5.75 97 LEU A N 1
ATOM 754 C CA . LEU A 1 97 ? 19.225 29.698 47.229 1.00 5.59 97 LEU A CA 1
ATOM 755 C C . LEU A 1 97 ? 17.705 29.846 47.224 1.00 6.24 97 LEU A C 1
ATOM 756 O O . LEU A 1 97 ? 17.188 30.850 46.757 1.00 7.20 97 LEU A O 1
ATOM 761 N N . THR A 1 98 ? 16.995 28.848 47.754 1.00 6.47 98 THR A N 1
ATOM 762 C CA . THR A 1 98 ? 15.540 28.894 47.847 1.00 5.59 98 THR A CA 1
ATOM 763 C C . THR A 1 98 ? 15.085 30.083 48.696 1.00 5.52 98 THR A C 1
ATOM 764 O O . THR A 1 98 ? 14.204 30.842 48.282 1.00 7.04 98 THR A O 1
ATOM 768 N N . GLN A 1 99 ? 15.698 30.269 49.865 1.00 5.39 99 GLN A N 1
ATOM 769 C CA . GLN A 1 99 ? 15.336 31.410 50.702 1.00 5.52 99 GLN A CA 1
ATOM 770 C C . GLN A 1 99 ? 15.623 32.739 50.038 1.00 6.81 99 GLN A C 1
ATOM 771 O O . GLN A 1 99 ? 14.760 33.615 50.004 1.00 8.38 99 GLN A O 1
ATOM 777 N N . GLN A 1 100 ? 16.827 32.905 49.504 1.00 5.88 100 GLN A N 1
ATOM 778 C CA . GLN A 1 100 ? 17.196 34.190 48.918 1.00 6.63 100 GLN A CA 1
ATOM 779 C C . GLN A 1 100 ? 16.384 34.516 47.657 1.00 6.42 100 GLN A C 1
ATOM 780 O O . GLN A 1 100 ? 16.076 35.687 47.403 1.00 7.28 100 GLN A O 1
ATOM 786 N N . SER A 1 101 ? 15.997 33.494 46.894 1.00 5.75 101 SER A N 1
ATOM 787 C CA . SER A 1 101 ? 15.258 33.705 45.644 1.00 6.05 101 SER A CA 1
ATOM 788 C C . SER A 1 101 ? 13.819 34.191 45.861 1.00 7.04 101 SER A C 1
ATOM 789 O O . SER A 1 101 ? 13.167 34.642 44.920 1.00 6.83 101 SER A O 1
ATOM 792 N N . ALA A 1 102 ? 13.331 34.100 47.091 1.00 6.06 102 ALA A N 1
ATOM 793 C CA . ALA A 1 102 ? 12.000 34.600 47.432 1.00 7.01 102 ALA A CA 1
ATOM 794 C C . ALA A 1 102 ? 11.986 36.121 47.532 1.00 8.56 102 ALA A C 1
ATOM 795 O O . ALA A 1 102 ? 10.930 36.746 47.426 1.00 9.56 102 ALA A O 1
ATOM 797 N N . GLN A 1 103 ? 13.145 36.726 47.755 1.00 8.48 103 GLN A N 1
ATOM 798 C CA . GLN A 1 103 ? 13.207 38.181 47.854 1.00 10.82 103 GLN A CA 1
ATOM 799 C C . GLN A 1 103 ? 12.894 38.827 46.505 1.00 9.59 103 GLN A C 1
ATOM 800 O O . GLN A 1 103 ? 13.587 38.570 45.537 1.00 9.18 103 GLN A O 1
ATOM 806 N N . PRO A 1 104 ? 11.849 39.677 46.444 1.00 9.03 104 PRO A N 1
ATOM 807 C CA . PRO A 1 104 ? 11.456 40.236 45.143 1.00 11.41 104 PRO A CA 1
ATOM 808 C C . PRO A 1 104 ? 12.592 40.914 44.361 1.00 10.92 104 PRO A C 1
ATOM 809 O O . PRO A 1 104 ? 12.604 40.832 43.128 1.00 11.94 104 PRO A O 1
ATOM 813 N N . ASN A 1 105 ? 13.532 41.553 45.050 1.00 13.17 105 ASN A N 1
ATOM 814 C CA . ASN A 1 105 ? 14.607 42.259 44.361 1.00 14.91 105 ASN A CA 1
ATOM 815 C C . ASN A 1 105 ? 15.800 41.366 44.036 1.00 14.45 105 ASN A C 1
ATOM 816 O O . ASN A 1 105 ? 16.790 41.829 43.469 1.00 19.27 105 ASN A O 1
ATOM 821 N N . ALA A 1 106 ? 15.710 40.089 44.394 1.00 10.63 106 ALA A N 1
ATOM 822 C CA . ALA A 1 106 ? 16.809 39.163 44.133 1.00 10.36 106 ALA A CA 1
ATOM 823 C C . ALA A 1 106 ? 16.640 38.430 42.801 1.00 10.35 106 ALA A C 1
ATOM 824 O O . ALA A 1 106 ? 16.798 37.206 42.723 1.00 9.23 106 ALA A O 1
ATOM 826 N N . GLY A 1 107 ? 16.379 39.189 41.740 1.00 11.26 107 GLY A N 1
ATOM 827 C CA . GLY A 1 107 ? 16.116 38.612 40.433 1.00 10.37 107 GLY A CA 1
ATOM 828 C C . GLY A 1 107 ? 17.251 37.787 39.856 1.00 9.42 107 GLY A C 1
ATOM 829 O O . GLY A 1 107 ? 17.015 36.788 39.180 1.00 10.27 107 GLY A O 1
ATOM 830 N N . ASP A 1 108 ? 18.487 38.188 40.117 1.00 10.75 108 ASP A N 1
ATOM 831 C CA . ASP A 1 108 ? 19.625 37.468 39.556 1.00 12.62 108 ASP A CA 1
ATOM 832 C C . ASP A 1 108 ? 19.762 36.077 40.164 1.00 10.60 108 ASP A C 1
ATOM 833 O O . ASP A 1 108 ? 20.074 35.107 39.467 1.00 12.84 108 ASP A O 1
ATOM 838 N N . LEU A 1 109 ? 19.513 35.969 41.463 1.00 8.43 109 LEU A N 1
ATOM 839 C CA . LEU A 1 109 ? 19.523 34.661 42.102 1.00 7.64 109 LEU A CA 1
ATOM 840 C C . LEU A 1 109 ? 18.302 33.841 41.700 1.00 7.00 109 LEU A C 1
ATOM 841 O O . LEU A 1 109 ? 18.406 32.656 41.408 1.00 7.66 109 LEU A O 1
ATOM 846 N N . ARG A 1 110 ? 17.136 34.479 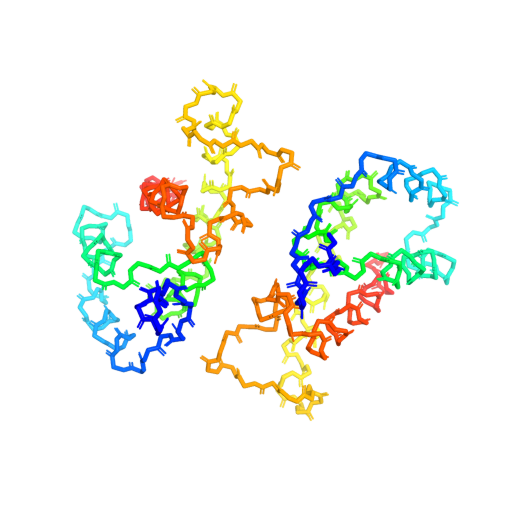41.688 1.00 6.28 110 ARG A N 1
ATOM 847 C CA . ARG A 1 110 ? 15.910 33.758 41.381 1.00 6.98 110 ARG A CA 1
ATOM 848 C C . ARG A 1 110 ? 15.920 33.214 39.952 1.00 7.14 110 ARG A C 1
ATOM 849 O O . ARG A 1 110 ? 15.376 32.133 39.695 1.00 5.45 110 ARG A O 1
ATOM 857 N N A SER A 1 111 ? 16.534 33.953 39.030 0.56 7.38 111 SER A N 1
ATOM 858 N N B SER A 1 111 ? 16.524 33.951 39.024 0.44 7.20 111 SER A N 1
ATOM 859 C CA A SER A 1 111 ? 16.657 33.490 37.649 0.56 6.65 111 SER A CA 1
ATOM 860 C CA B SER A 1 111 ? 16.635 33.470 37.649 0.44 6.60 111 SER A CA 1
ATOM 861 C C A SER A 1 111 ? 17.422 32.167 37.600 0.56 7.95 111 SER A C 1
ATOM 862 C C B SER A 1 111 ? 17.429 32.163 37.591 0.44 7.92 111 SER A C 1
ATOM 863 O O A SER A 1 111 ? 17.054 31.242 36.870 0.56 6.73 111 SER A O 1
ATOM 864 O O B SER A 1 111 ? 17.093 31.250 36.832 0.44 7.03 111 SER A O 1
ATOM 869 N N . GLN A 1 112 ? 18.480 32.068 38.398 1.00 6.65 112 GLN A N 1
ATOM 870 C CA . GLN A 1 112 ? 19.257 30.832 38.477 1.00 6.38 112 GLN A CA 1
ATOM 871 C C . GLN A 1 112 ? 18.445 29.698 39.110 1.00 6.89 112 GLN A C 1
ATOM 872 O O . GLN A 1 112 ? 18.492 28.557 38.648 1.00 7.12 112 GLN A O 1
ATOM 878 N N . TYR A 1 113 ? 17.700 30.013 40.162 1.00 5.98 113 TYR A N 1
ATOM 879 C CA . TYR A 1 113 ? 16.783 29.039 40.748 1.00 6.35 113 TYR A CA 1
ATOM 880 C C . TYR A 1 113 ? 15.810 28.530 39.695 1.00 5.89 113 TYR A C 1
ATOM 881 O O . TYR A 1 113 ? 15.584 27.323 39.572 1.00 5.73 113 TYR A O 1
ATOM 890 N N . GLN A 1 114 ? 15.212 29.466 38.962 1.00 5.27 114 GLN A N 1
ATOM 891 C CA . GLN A 1 114 ? 14.214 29.132 37.953 1.00 5.89 114 GLN A CA 1
ATOM 892 C C . GLN A 1 114 ? 14.785 28.200 36.893 1.00 7.13 114 GLN A C 1
ATOM 893 O O . GLN A 1 114 ? 14.134 27.231 36.490 1.00 6.03 114 GLN A O 1
ATOM 899 N N A ASN A 1 115 ? 15.999 28.479 36.434 0.59 5.97 115 ASN A N 1
ATOM 900 N N B ASN A 1 115 ? 16.004 28.483 36.443 0.41 6.19 115 ASN A N 1
ATOM 901 C CA A ASN A 1 115 ? 16.613 27.613 35.438 0.59 5.85 115 ASN A CA 1
ATOM 902 C CA B ASN A 1 115 ? 16.642 27.629 35.449 0.41 6.30 115 ASN A CA 1
ATOM 903 C C A ASN A 1 115 ? 16.919 26.216 35.982 0.59 7.17 115 ASN A C 1
ATOM 904 C C B ASN A 1 115 ? 16.883 26.224 35.996 0.41 6.64 115 ASN A C 1
ATOM 905 O O A ASN A 1 115 ? 16.717 25.223 35.285 0.59 7.66 115 ASN A O 1
ATOM 906 O O B ASN A 1 115 ? 16.601 25.236 35.318 0.41 6.90 115 ASN A O 1
ATOM 915 N N . LEU A 1 116 ? 17.408 26.132 37.216 1.00 4.73 116 LEU A N 1
ATOM 916 C CA . LEU A 1 116 ? 17.638 24.829 37.834 1.00 5.94 116 LEU A CA 1
ATOM 917 C C . LEU A 1 116 ? 16.319 24.070 38.021 1.00 6.90 116 LEU A C 1
ATOM 918 O O . LEU A 1 116 ? 16.255 22.853 37.813 1.00 6.74 116 LEU A O 1
ATOM 923 N N . TRP A 1 117 ? 15.270 24.797 38.404 1.00 4.80 117 TRP A N 1
ATOM 924 C CA . TRP A 1 117 ? 13.948 24.217 38.563 1.00 5.18 117 TRP A CA 1
ATOM 925 C C . TRP A 1 117 ? 13.457 23.609 37.241 1.00 5.29 117 TRP A C 1
ATOM 926 O O . TRP A 1 117 ? 12.903 22.500 37.234 1.00 6.56 117 TRP A O 1
ATOM 937 N N . LEU A 1 118 ? 13.681 24.320 36.132 1.00 4.37 118 LEU A N 1
ATOM 938 C CA . LEU A 1 118 ? 13.327 23.803 34.809 1.00 5.02 118 LEU A CA 1
ATOM 939 C C . LEU A 1 118 ? 14.109 22.545 34.464 1.00 6.61 118 LEU A C 1
ATOM 940 O O . LEU A 1 118 ? 13.531 21.527 34.051 1.00 8.35 118 LEU A O 1
ATOM 945 N N . GLN A 1 119 ? 15.424 22.612 34.632 1.00 5.66 119 GLN A N 1
ATOM 946 C CA . GLN A 1 119 ? 16.292 21.503 34.248 1.00 9.13 119 GLN A CA 1
ATOM 947 C C . GLN A 1 119 ? 16.042 20.243 35.069 1.00 7.98 119 GLN A C 1
ATOM 948 O O . GLN A 1 119 ? 16.222 19.121 34.573 1.00 9.99 119 GLN A O 1
ATOM 954 N N . ALA A 1 120 ? 15.611 20.422 36.315 1.00 5.30 120 ALA A N 1
ATOM 955 C CA . ALA A 1 120 ? 15.344 19.303 37.202 1.00 6.69 120 ALA A CA 1
ATOM 956 C C . ALA A 1 120 ? 14.193 18.415 36.730 1.00 8.70 120 ALA A C 1
ATOM 957 O O . ALA A 1 120 ? 14.041 17.300 37.236 1.00 11.77 120 ALA A O 1
ATOM 959 N N . TRP A 1 121 ? 13.371 18.890 35.793 1.00 6.48 121 TRP A N 1
ATOM 960 C CA . TRP A 1 121 ? 12.329 18.027 35.228 1.00 6.61 121 TRP A CA 1
ATOM 961 C C . TRP A 1 121 ? 12.894 16.983 34.268 1.00 8.61 121 TRP A C 1
ATOM 962 O O . TRP A 1 121 ? 12.212 16.001 33.979 1.00 10.09 121 TRP A O 1
ATOM 973 N N . LYS A 1 122 ? 14.125 17.168 33.792 1.00 7.13 122 LYS A N 1
ATOM 974 C CA . LYS A 1 122 ? 14.744 16.160 32.932 1.00 8.96 122 LYS A CA 1
ATOM 975 C C . LYS A 1 122 ? 15.154 14.935 33.742 1.00 12.01 122 LYS A C 1
ATOM 976 O O . LYS A 1 122 ? 15.356 15.015 34.953 1.00 14.27 122 LYS A O 1
ATOM 982 N N . ASN A 1 123 ? 15.264 13.805 33.055 1.00 20.62 123 ASN A N 1
ATOM 983 C CA . ASN A 1 123 ? 15.611 12.524 33.669 1.00 28.71 123 ASN A CA 1
ATOM 984 C C . ASN A 1 123 ? 14.924 12.200 35.003 1.00 26.42 123 ASN A C 1
ATOM 985 O O . ASN A 1 123 ? 15.581 11.777 35.954 1.00 24.31 123 ASN A O 1
ATOM 990 N N . LEU A 1 124 ? 13.607 12.395 35.065 1.00 22.35 124 LEU A N 1
ATOM 991 C CA . LEU A 1 124 ? 12.803 11.835 36.153 1.00 14.74 124 LEU A CA 1
ATOM 992 C C . LEU A 1 124 ? 13.082 10.332 36.175 1.00 15.67 124 LEU A C 1
ATOM 993 O O . LEU A 1 124 ? 13.435 9.764 35.139 1.00 20.54 124 LEU A O 1
ATOM 998 N N . PRO A 1 125 ? 12.909 9.674 37.333 1.00 10.24 125 PRO A N 1
ATOM 999 C CA . PRO A 1 125 ? 13.303 8.259 37.375 1.00 11.95 125 PRO A CA 1
ATOM 1000 C C . PRO A 1 125 ? 12.554 7.405 36.359 1.00 15.15 125 PRO A C 1
ATOM 1001 O O . PRO A 1 125 ? 11.376 7.651 36.098 1.00 17.98 125 PRO A O 1
ATOM 1005 N N . THR A 1 126 ? 13.238 6.420 35.784 1.00 17.35 126 THR A N 1
ATOM 1006 C CA . THR A 1 126 ? 12.595 5.468 34.878 1.00 26.45 126 THR A CA 1
ATOM 1007 C C . THR A 1 126 ? 13.177 4.072 35.039 1.00 32.64 126 THR A C 1
ATOM 1008 O O . THR A 1 126 ? 14.344 3.915 35.402 1.00 30.79 126 THR A O 1
ATOM 1012 N N . ARG A 1 127 ? 12.340 3.073 34.757 1.00 39.78 127 ARG A N 1
ATOM 1013 C CA . ARG A 1 127 ? 12.702 1.654 34.806 1.00 51.03 127 ARG A CA 1
ATOM 1014 C C . ARG A 1 127 ? 13.409 1.258 36.097 1.00 50.55 127 ARG A C 1
ATOM 1015 O O . ARG A 1 127 ? 13.440 0.082 36.459 1.00 51.00 127 ARG A O 1
ATOM 1023 N N . PRO B 1 1 ? 16.273 33.206 60.994 1.00 5.98 1 PRO B N 1
ATOM 1024 C CA . PRO B 1 1 ? 15.541 34.026 61.954 1.00 7.99 1 PRO B CA 1
ATOM 1025 C C . PRO B 1 1 ? 14.823 35.198 61.298 1.00 8.48 1 PRO B C 1
ATOM 1026 O O . PRO B 1 1 ? 15.194 35.616 60.204 1.00 9.63 1 PRO B O 1
ATOM 1030 N N . ILE B 1 2 ? 13.770 35.681 61.942 1.00 5.57 2 ILE B N 1
ATOM 1031 C CA . ILE B 1 2 ? 13.121 36.913 61.516 1.00 6.63 2 ILE B CA 1
ATOM 1032 C C . ILE B 1 2 ? 13.447 37.988 62.544 1.00 8.11 2 ILE B C 1
ATOM 1033 O O . ILE B 1 2 ? 13.205 37.805 63.738 1.00 8.81 2 ILE B O 1
ATOM 1038 N N . ILE B 1 3 ? 14.038 39.089 62.0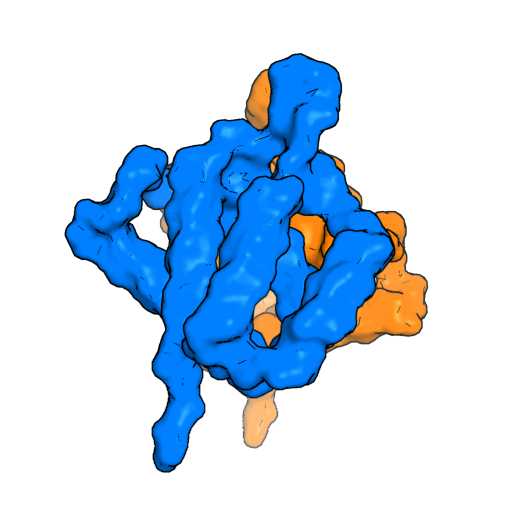86 1.00 6.83 3 ILE B N 1
ATOM 1039 C CA . ILE B 1 3 ? 14.516 40.149 62.967 1.00 7.95 3 ILE B CA 1
ATOM 1040 C C . ILE B 1 3 ? 13.998 41.511 62.520 1.00 8.87 3 ILE B C 1
ATOM 1041 O O . ILE B 1 3 ? 13.446 41.649 61.431 1.00 8.81 3 ILE B O 1
ATOM 1046 N N . SER B 1 4 ? 14.224 42.518 63.355 1.00 7.82 4 SER B N 1
ATOM 1047 C CA . SER B 1 4 ? 13.962 43.896 62.987 1.00 8.62 4 SER B CA 1
ATOM 1048 C C . SER B 1 4 ? 15.119 44.444 62.161 1.00 9.54 4 SER B C 1
ATOM 1049 O O . SER B 1 4 ? 16.283 44.399 62.582 1.00 9.42 4 SER B O 1
ATOM 1052 N N . GLU B 1 5 ? 14.793 44.959 60.984 1.00 8.83 5 GLU B N 1
ATOM 1053 C CA . GLU B 1 5 ? 15.761 45.645 60.132 1.00 10.10 5 GLU B CA 1
ATOM 1054 C C . GLU B 1 5 ? 15.016 46.790 59.465 1.00 8.19 5 GLU B C 1
ATOM 1055 O O . GLU B 1 5 ? 13.956 46.569 58.864 1.00 10.18 5 GLU B O 1
ATOM 1061 N N . GLY B 1 6 ? 15.532 48.012 59.585 1.00 7.72 6 GLY B N 1
ATOM 1062 C CA . GLY B 1 6 ? 14.755 49.180 59.203 1.00 8.17 6 GLY B CA 1
ATOM 1063 C C . GLY B 1 6 ? 13.498 49.175 60.058 1.00 9.34 6 GLY B C 1
ATOM 1064 O O . GLY B 1 6 ? 13.539 48.792 61.232 1.00 8.17 6 GLY B O 1
ATOM 1065 N N . ASN B 1 7 ? 12.376 49.574 59.473 1.00 10.40 7 ASN B N 1
ATOM 1066 C CA . ASN B 1 7 ? 11.113 49.585 60.201 1.00 9.59 7 ASN B CA 1
ATOM 1067 C C . ASN B 1 7 ? 10.258 48.342 59.966 1.00 9.51 7 ASN B C 1
ATOM 1068 O O . ASN B 1 7 ? 9.039 48.377 60.152 1.00 11.07 7 ASN B O 1
ATOM 1073 N N . ARG B 1 8 ? 10.873 47.255 59.523 1.00 9.51 8 ARG B N 1
ATOM 1074 C CA . ARG B 1 8 ? 10.118 46.050 59.191 1.00 11.64 8 ARG B CA 1
ATOM 1075 C C . ARG B 1 8 ? 10.801 44.801 59.710 1.00 11.34 8 ARG B C 1
ATOM 1076 O O . ARG B 1 8 ? 11.880 44.853 60.299 1.00 11.71 8 ARG B O 1
ATOM 1084 N N . ASN B 1 9 ? 10.127 43.677 59.521 1.00 11.67 9 ASN B N 1
ATOM 1085 C CA . ASN B 1 9 ? 10.708 42.369 59.760 1.00 10.01 9 ASN B CA 1
ATOM 1086 C C . ASN B 1 9 ? 11.451 41.902 58.521 1.00 11.77 9 ASN B C 1
ATOM 1087 O O . ASN B 1 9 ? 10.986 42.099 57.401 1.00 14.71 9 ASN B O 1
ATOM 1092 N N A ARG B 1 10 ? 12.578 41.231 58.722 0.45 9.86 10 ARG B N 1
ATOM 1093 N N B ARG B 1 10 ? 12.605 41.276 58.729 0.55 9.83 10 ARG B N 1
ATOM 1094 C CA A ARG B 1 10 ? 13.368 40.707 57.611 0.45 8.78 10 ARG B CA 1
ATOM 1095 C CA B ARG B 1 10 ? 13.399 40.722 57.635 0.55 9.23 10 ARG B CA 1
ATOM 1096 C C A ARG B 1 10 ? 14.024 39.396 58.018 0.45 7.57 10 ARG B C 1
ATOM 1097 C C B ARG B 1 10 ? 13.999 39.377 58.031 0.55 7.35 10 ARG B C 1
ATOM 1098 O O A ARG B 1 10 ? 14.306 39.171 59.197 0.45 7.53 10 ARG B O 1
ATOM 1099 O O B ARG B 1 10 ? 14.220 39.111 59.215 0.55 7.75 10 ARG B O 1
ATOM 1114 N N . HIS B 1 11 ? 14.266 38.529 57.043 1.00 7.35 11 HIS B N 1
ATOM 1115 C CA . HIS B 1 11 ? 14.970 37.290 57.309 1.00 8.03 11 HIS B CA 1
ATOM 1116 C C . HIS B 1 11 ? 16.454 37.540 57.481 1.00 6.72 11 HIS B C 1
ATOM 1117 O O . HIS B 1 11 ? 17.051 38.375 56.791 1.00 9.69 11 HIS B O 1
ATOM 1124 N N . ARG B 1 12 ? 17.034 36.816 58.429 1.00 6.60 12 ARG B N 1
ATOM 1125 C CA . ARG B 1 12 ? 18.459 36.847 58.702 1.00 7.92 12 ARG B CA 1
ATOM 1126 C C . ARG B 1 12 ? 18.840 35.389 58.985 1.00 9.75 12 ARG B C 1
ATOM 1127 O O . ARG B 1 12 ? 18.256 34.760 59.870 1.00 9.34 12 ARG B O 1
ATOM 1135 N N . ALA B 1 13 ? 19.801 34.841 58.250 1.00 6.75 13 ALA B N 1
ATOM 1136 C CA . ALA B 1 13 ? 20.149 33.432 58.407 1.00 5.49 13 ALA B CA 1
ATOM 1137 C C . ALA B 1 13 ? 20.733 33.164 59.782 1.00 6.83 13 ALA B C 1
ATOM 1138 O O . ALA B 1 13 ? 21.395 34.037 60.362 1.00 7.96 13 ALA B O 1
ATOM 1140 N N . TRP B 1 14 ? 20.493 31.954 60.289 1.00 6.33 14 TRP B N 1
ATOM 1141 C CA . TRP B 1 14 ? 21.026 31.514 61.577 1.00 5.68 14 TRP B CA 1
ATOM 1142 C C . TRP B 1 14 ? 22.482 31.917 61.730 1.00 6.12 14 TRP B C 1
ATOM 1143 O O . TRP B 1 14 ? 23.280 31.713 60.808 1.00 6.82 14 TRP B O 1
ATOM 1154 N N . ALA B 1 15 ? 22.840 32.455 62.891 1.00 6.53 15 ALA B N 1
ATOM 1155 C CA . ALA B 1 15 ? 24.249 32.661 63.203 1.00 5.85 15 ALA B CA 1
ATOM 1156 C C . ALA B 1 15 ? 24.877 31.375 63.711 1.00 6.97 15 ALA B C 1
ATOM 1157 O O . ALA B 1 15 ? 24.221 30.553 64.369 1.00 5.80 15 ALA B O 1
ATOM 1159 N N . LEU B 1 16 ? 26.159 31.204 63.404 1.00 7.55 16 LEU B N 1
ATOM 1160 C CA . LEU B 1 16 ? 26.900 30.044 63.856 1.00 6.62 16 LEU B CA 1
ATOM 1161 C C . LEU B 1 16 ? 26.688 29.773 65.350 1.00 6.78 16 LEU B C 1
ATOM 1162 O O . LEU B 1 16 ? 26.403 28.643 65.739 1.00 8.56 16 LEU B O 1
ATOM 1167 N N . ARG B 1 17 ? 26.809 30.804 66.182 1.00 6.88 17 ARG B N 1
ATOM 1168 C CA . ARG B 1 17 ? 26.709 30.615 67.625 1.00 9.47 17 ARG B CA 1
ATOM 1169 C C . ARG B 1 17 ? 25.296 30.203 68.056 1.00 7.31 17 ARG B C 1
ATOM 1170 O O . ARG B 1 17 ? 25.140 29.441 69.009 1.00 10.68 17 ARG B O 1
ATOM 1178 N N . GLU B 1 18 ? 24.272 30.696 67.360 1.00 6.60 18 GLU B N 1
ATOM 1179 C CA . GLU B 1 18 ? 22.902 30.305 67.675 1.00 8.43 18 GLU B CA 1
ATOM 1180 C C . GLU B 1 18 ? 22.709 28.808 67.488 1.00 8.63 18 GLU B C 1
ATOM 1181 O O . GLU B 1 18 ? 22.172 28.125 68.369 1.00 7.91 18 GLU B O 1
ATOM 1187 N N . LEU B 1 19 ? 23.166 28.294 66.348 1.00 7.47 19 LEU B N 1
ATOM 1188 C CA . LEU B 1 19 ? 23.042 26.878 66.045 1.00 7.17 19 LEU B CA 1
ATOM 1189 C C . LEU B 1 19 ? 23.846 26.034 67.033 1.00 6.86 19 LEU B C 1
ATOM 1190 O O . LEU B 1 19 ? 23.345 25.023 67.544 1.00 8.10 19 LEU B O 1
ATOM 1195 N N . GLN B 1 20 ? 25.087 26.430 67.298 1.00 6.24 20 GLN B N 1
ATOM 1196 C CA . GLN B 1 20 ? 25.919 25.680 68.245 1.00 8.61 20 GLN B CA 1
ATOM 1197 C C . GLN B 1 20 ? 25.326 25.659 69.657 1.00 8.63 20 GLN B C 1
ATOM 1198 O O . GLN B 1 20 ? 25.381 24.634 70.341 1.00 9.85 20 GLN B O 1
ATOM 1204 N N . ASP B 1 21 ? 24.756 26.779 70.093 1.00 6.81 21 ASP B N 1
ATOM 1205 C CA . ASP B 1 21 ? 24.137 26.843 71.421 1.00 8.30 21 ASP B CA 1
ATOM 1206 C C . ASP B 1 21 ? 22.962 25.876 71.554 1.00 7.59 21 ASP B C 1
ATOM 1207 O O . ASP B 1 21 ? 22.830 25.182 72.561 1.00 9.28 21 ASP B O 1
ATOM 1212 N N . ILE B 1 22 ? 22.095 25.847 70.549 1.00 5.84 22 ILE B N 1
ATOM 1213 C CA . ILE B 1 22 ? 20.955 24.935 70.567 1.00 6.65 22 ILE B CA 1
ATOM 1214 C C . ILE B 1 22 ? 21.456 23.491 70.519 1.00 7.42 22 ILE B C 1
ATOM 1215 O O . ILE B 1 22 ? 20.990 22.631 71.265 1.00 6.53 22 ILE B O 1
ATOM 1220 N N . LYS B 1 23 ? 22.414 23.232 69.641 1.00 6.96 23 LYS B N 1
ATOM 1221 C CA . LYS B 1 23 ? 22.936 21.883 69.473 1.00 8.09 23 LYS B CA 1
ATOM 1222 C C . LYS B 1 23 ? 23.506 21.335 70.787 1.00 8.00 23 LYS B C 1
ATOM 1223 O O . LYS B 1 23 ? 23.205 20.209 71.174 1.00 8.13 23 LYS B O 1
ATOM 1229 N N . LYS B 1 24 ? 24.297 22.146 71.481 1.00 8.05 24 LYS B N 1
ATOM 1230 C CA . LYS B 1 24 ? 24.932 21.730 72.727 1.00 7.69 24 LYS B CA 1
ATOM 1231 C C . LYS B 1 24 ? 23.917 21.544 73.851 1.00 9.90 24 LYS B C 1
ATOM 1232 O O . LYS B 1 24 ? 24.049 20.633 74.670 1.00 11.77 24 LYS B O 1
ATOM 1238 N N . GLU B 1 25 ? 22.909 22.407 73.892 1.00 8.31 25 GLU B N 1
ATOM 1239 C CA . GLU B 1 25 ? 21.888 22.330 74.922 1.00 10.83 25 GLU B CA 1
ATOM 1240 C C . GLU B 1 25 ? 21.045 21.068 74.758 1.00 10.53 25 GLU B C 1
ATOM 1241 O O . GLU B 1 25 ? 20.720 20.392 75.731 1.00 11.93 25 GLU B O 1
ATOM 1247 N N . ILE B 1 26 ? 20.690 20.743 73.520 1.00 7.02 26 ILE B N 1
ATOM 1248 C CA . ILE B 1 26 ? 19.682 19.724 73.289 1.00 7.02 26 ILE B CA 1
ATOM 1249 C C . ILE B 1 26 ? 20.285 18.328 73.024 1.00 7.68 26 ILE B C 1
ATOM 1250 O O . ILE B 1 26 ? 19.553 17.344 72.954 1.00 8.31 26 ILE B O 1
ATOM 1255 N N . GLU B 1 27 ? 21.611 18.245 72.909 1.00 9.08 27 GLU B N 1
ATOM 1256 C CA . GLU B 1 27 ? 22.288 16.995 72.521 1.00 8.51 27 GLU B CA 1
ATOM 1257 C C . GLU B 1 27 ? 21.938 15.797 73.409 1.00 10.84 27 GLU B C 1
ATOM 1258 O O . GLU B 1 27 ? 21.929 14.661 72.930 1.00 12.23 27 GLU B O 1
ATOM 1264 N N . ASN B 1 28 ? 21.642 16.034 74.684 1.00 8.39 28 ASN B N 1
ATOM 1265 C CA . ASN B 1 28 ? 21.359 14.932 75.608 1.00 7.86 28 ASN B CA 1
ATOM 1266 C C . ASN B 1 28 ? 19.877 14.845 75.969 1.00 9.35 28 ASN B C 1
ATOM 1267 O O . ASN B 1 28 ? 19.510 14.336 77.028 1.00 12.01 28 ASN B O 1
ATOM 1272 N N . LYS B 1 29 ? 19.026 15.359 75.090 1.00 8.31 29 LYS B N 1
ATOM 1273 C CA . LYS B 1 29 ? 17.591 15.335 75.325 1.00 7.28 29 LYS B CA 1
ATOM 1274 C C . LYS B 1 29 ? 16.905 14.439 74.306 1.00 8.19 29 LYS B C 1
ATOM 1275 O O . LYS B 1 29 ? 17.195 14.512 73.111 1.00 9.22 29 LYS B O 1
ATOM 1281 N N . ALA B 1 30 ? 15.984 13.602 74.771 1.00 7.77 30 ALA B N 1
ATOM 1282 C CA . ALA B 1 30 ? 15.271 12.691 73.876 1.00 9.81 30 ALA B CA 1
ATOM 1283 C C . ALA B 1 30 ? 14.279 13.449 73.006 1.00 8.54 30 ALA B C 1
ATOM 1284 O O . ALA B 1 30 ? 13.505 14.248 73.517 1.00 8.45 30 ALA B O 1
ATOM 1286 N N . PRO B 1 31 ? 14.281 13.194 71.689 1.00 11.10 31 PRO B N 1
ATOM 1287 C CA . PRO B 1 31 ? 13.290 13.870 70.837 1.00 11.47 31 PRO B CA 1
ATOM 1288 C C . PRO B 1 31 ? 11.855 13.637 71.309 1.00 13.44 31 PRO B C 1
ATOM 1289 O O . PRO B 1 31 ? 11.470 12.499 71.589 1.00 15.65 31 PRO B O 1
ATOM 1293 N N . GLY B 1 32 ? 11.078 14.707 71.424 1.00 11.31 32 GLY B N 1
ATOM 1294 C CA . GLY B 1 32 ? 9.702 14.590 71.876 1.00 11.08 32 GLY B CA 1
ATOM 1295 C C . GLY B 1 32 ? 9.476 14.755 73.367 1.00 9.96 32 GLY B C 1
ATOM 1296 O O . GLY B 1 32 ? 8.342 14.932 73.811 1.00 13.82 32 GLY B O 1
ATOM 1297 N N . SER B 1 33 ? 10.545 14.694 74.153 1.00 8.85 33 SER B N 1
ATOM 1298 C CA . SER B 1 33 ? 10.422 14.907 75.587 1.00 11.69 33 SER B CA 1
ATOM 1299 C C . SER B 1 33 ? 9.988 16.345 75.862 1.00 9.72 33 SER B C 1
ATOM 1300 O O . SER B 1 33 ? 10.165 17.224 75.010 1.00 8.87 33 SER B O 1
ATOM 1303 N N . GLN B 1 34 ? 9.434 16.597 77.042 1.00 12.23 34 GLN B N 1
ATOM 1304 C CA . GLN B 1 34 ? 9.033 17.956 77.389 1.00 11.02 34 GLN B CA 1
ATOM 1305 C C . GLN B 1 34 ? 10.223 18.895 77.326 1.00 10.48 34 GLN B C 1
ATOM 1306 O O . GLN B 1 34 ? 10.107 20.037 76.875 1.00 9.02 34 GLN B O 1
ATOM 1312 N N . VAL B 1 35 ? 11.372 18.421 77.790 1.00 9.38 35 VAL B N 1
ATOM 1313 C CA . VAL B 1 35 ? 12.557 19.253 77.787 1.00 9.28 35 VAL B CA 1
ATOM 1314 C C . VAL B 1 35 ? 13.072 19.510 76.352 1.00 7.77 35 VAL B C 1
ATOM 1315 O O . VAL B 1 35 ? 13.463 20.627 76.043 1.00 7.80 35 VAL B O 1
ATOM 1319 N N . TRP B 1 36 ? 13.043 18.505 75.481 1.00 6.54 36 TRP B N 1
ATOM 1320 C CA . TRP B 1 36 ? 13.357 18.721 74.057 1.00 8.26 36 TRP B CA 1
ATOM 1321 C C . TRP B 1 36 ? 12.469 19.817 73.479 1.00 6.43 36 TRP B C 1
ATOM 1322 O O . TRP B 1 36 ? 12.942 20.784 72.848 1.00 6.01 36 TRP B O 1
ATOM 1333 N N . ILE B 1 37 ? 11.172 19.682 73.706 1.00 5.63 37 ILE B N 1
ATOM 1334 C CA . ILE B 1 37 ? 10.230 20.619 73.119 1.00 7.49 37 ILE B CA 1
ATOM 1335 C C . ILE B 1 37 ? 10.413 22.022 73.720 1.00 5.22 37 ILE B C 1
ATOM 1336 O O . ILE B 1 37 ? 10.420 23.013 72.970 1.00 6.73 37 ILE B O 1
ATOM 1341 N N . GLN B 1 38 ? 10.608 22.135 75.035 1.00 5.18 38 GLN B N 1
ATOM 1342 C CA . GLN B 1 38 ? 10.804 23.456 75.632 1.00 4.60 38 GLN B CA 1
ATOM 1343 C C . GLN B 1 38 ? 12.115 24.112 75.208 1.00 6.58 38 GLN B C 1
ATOM 1344 O O . GLN B 1 38 ? 12.198 25.335 75.096 1.00 7.76 38 GLN B O 1
ATOM 1350 N N . THR B 1 39 ? 13.142 23.304 74.958 1.00 6.42 39 THR B N 1
ATOM 1351 C CA . THR B 1 39 ? 14.391 23.849 74.454 1.00 6.15 39 THR B CA 1
ATOM 1352 C C . THR B 1 39 ? 14.147 24.515 73.098 1.00 6.88 39 THR B C 1
ATOM 1353 O O . THR B 1 39 ? 14.590 25.640 72.844 1.00 6.38 39 THR B O 1
ATOM 1357 N N . LEU B 1 40 ? 13.394 23.834 72.245 1.00 4.84 40 LEU B N 1
ATOM 1358 C CA . LEU B 1 40 ? 13.082 24.369 70.930 1.00 5.61 40 LEU B CA 1
ATOM 1359 C C . LEU B 1 40 ? 12.085 25.531 71.010 1.00 5.78 40 LEU B C 1
ATOM 1360 O O . LEU B 1 40 ? 12.184 26.485 70.244 1.00 6.30 40 LEU B O 1
ATOM 1365 N N . ARG B 1 41 ? 11.157 25.488 71.966 1.00 5.16 41 ARG B N 1
ATOM 1366 C CA . ARG B 1 41 ? 10.253 26.615 72.169 1.00 5.58 41 ARG B CA 1
ATOM 1367 C C . ARG B 1 41 ? 11.032 27.887 72.531 1.00 6.18 41 ARG B C 1
ATOM 1368 O O . ARG B 1 41 ? 10.744 28.980 72.018 1.00 6.18 41 ARG B O 1
ATOM 1376 N N . LEU B 1 42 ? 12.044 27.740 73.381 1.00 5.49 42 LEU B N 1
ATOM 1377 C CA . LEU B 1 42 ? 12.919 28.854 73.721 1.00 7.99 42 LEU B CA 1
ATOM 1378 C C . LEU B 1 42 ? 13.650 29.380 72.476 1.00 9.04 42 LEU B C 1
ATOM 1379 O O . LEU B 1 42 ? 13.658 30.588 72.229 1.00 7.74 42 LEU B O 1
ATOM 1384 N N . ALA B 1 43 ? 14.218 28.478 71.674 1.00 5.85 43 ALA B N 1
ATOM 1385 C CA . ALA B 1 43 ? 14.914 28.869 70.447 1.00 6.65 43 ALA B CA 1
ATOM 1386 C C . ALA B 1 43 ? 13.985 29.603 69.489 1.00 8.47 43 ALA B C 1
ATOM 1387 O O . ALA B 1 43 ? 14.377 30.601 68.871 1.00 7.07 43 ALA B O 1
ATOM 1389 N N . ILE B 1 44 ? 12.748 29.130 69.398 1.00 6.84 44 ILE B N 1
ATOM 1390 C CA . ILE B 1 44 ? 11.763 29.728 68.510 1.00 6.13 44 ILE B CA 1
ATOM 1391 C C . ILE B 1 44 ? 11.383 31.128 68.977 1.00 7.40 44 ILE B C 1
ATOM 1392 O O . ILE B 1 44 ? 11.260 32.045 68.163 1.00 6.74 44 ILE B O 1
ATOM 1397 N N . LEU B 1 45 ? 11.229 31.313 70.286 1.00 5.06 45 LEU B N 1
ATOM 1398 C CA . LEU B 1 45 ? 10.902 32.633 70.809 1.00 6.36 45 LEU B CA 1
ATOM 1399 C C . LEU B 1 45 ? 12.015 33.633 70.504 1.00 9.07 45 LEU B C 1
ATOM 1400 O O . LEU B 1 45 ? 11.754 34.771 70.098 1.00 12.00 45 LEU B O 1
ATOM 1405 N N . GLN B 1 46 ? 13.260 33.199 70.675 1.00 8.05 46 GLN B N 1
ATOM 1406 C CA . GLN B 1 46 ? 14.383 34.096 70.434 1.00 8.73 46 GLN B CA 1
ATOM 1407 C C . GLN B 1 46 ? 14.582 34.469 68.974 1.00 9.17 46 GLN B C 1
ATOM 1408 O O . GLN B 1 46 ? 14.922 35.613 68.666 1.00 12.34 46 GLN B O 1
ATOM 1414 N N . ALA B 1 47 ? 14.418 33.501 68.078 1.00 5.98 47 ALA B N 1
ATOM 1415 C CA . ALA B 1 47 ? 14.842 33.682 66.694 1.00 7.15 47 ALA B CA 1
ATOM 1416 C C . ALA B 1 47 ? 13.683 33.910 65.734 1.00 7.07 47 ALA B C 1
ATOM 1417 O O . ALA B 1 47 ? 13.910 34.382 64.622 1.00 7.45 47 ALA B O 1
ATOM 1419 N N . ASP B 1 48 ? 12.460 33.571 66.143 1.00 6.48 48 ASP B N 1
ATOM 1420 C CA . ASP B 1 48 ? 11.293 33.583 65.236 1.00 7.32 48 ASP B CA 1
ATOM 1421 C C . ASP B 1 48 ? 11.634 32.943 63.887 1.00 6.45 48 ASP B C 1
ATOM 1422 O O . ASP B 1 48 ? 11.498 33.568 62.832 1.00 6.89 48 ASP B O 1
ATOM 1427 N N . PRO B 1 49 ? 12.067 31.680 63.908 1.00 5.10 49 PRO B N 1
ATOM 1428 C CA . PRO B 1 49 ? 12.540 31.019 62.687 1.00 5.86 49 PRO B CA 1
ATOM 1429 C C . PRO B 1 49 ? 11.420 30.644 61.730 1.00 7.82 49 PRO B C 1
ATOM 1430 O O . PRO B 1 49 ? 10.321 30.284 62.153 1.00 6.45 49 PRO B O 1
ATOM 1434 N N . THR B 1 50 ? 11.722 30.727 60.439 1.00 5.13 50 THR B N 1
ATOM 1435 C CA . THR B 1 50 ? 10.823 30.279 59.383 1.00 4.95 50 THR B CA 1
ATOM 1436 C C . THR B 1 50 ? 10.844 28.748 59.255 1.00 5.04 50 THR B C 1
ATOM 1437 O O . THR B 1 50 ? 11.713 28.084 59.840 1.00 5.16 50 THR B O 1
ATOM 1441 N N . PRO B 1 51 ? 9.929 28.180 58.450 1.00 3.92 51 PRO B N 1
ATOM 1442 C CA . PRO B 1 51 ? 9.996 26.727 58.235 1.00 4.00 51 PRO B CA 1
ATOM 1443 C C . PRO B 1 51 ? 11.352 26.265 57.690 1.00 4.99 51 PRO B C 1
ATOM 1444 O O . PRO B 1 51 ? 11.864 25.245 58.165 1.00 5.71 51 PRO B O 1
ATOM 1448 N N . ALA B 1 52 ? 11.930 26.992 56.738 1.00 4.11 52 ALA B N 1
ATOM 1449 C CA . ALA B 1 52 ? 13.229 26.604 56.205 1.00 5.60 52 ALA B CA 1
ATOM 1450 C C . ALA B 1 52 ? 14.306 26.710 57.279 1.00 5.28 52 ALA B C 1
ATOM 1451 O O . ALA B 1 52 ? 15.187 25.854 57.344 1.00 6.25 52 ALA B O 1
ATOM 1453 N N . ASP B 1 53 ? 14.243 27.754 58.109 1.00 5.12 53 ASP B N 1
ATOM 1454 C CA . ASP B 1 53 ? 15.165 27.875 59.236 1.00 5.20 53 ASP B CA 1
ATOM 1455 C C . ASP B 1 53 ? 15.093 26.638 60.124 1.00 4.56 53 ASP B C 1
ATOM 1456 O O . ASP B 1 53 ? 16.114 26.136 60.589 1.00 4.92 53 ASP B O 1
ATOM 1461 N N . LEU B 1 54 ? 13.877 26.174 60.386 1.00 4.36 54 LEU B N 1
ATOM 1462 C CA . LEU B 1 54 ? 13.697 25.039 61.277 1.00 4.49 54 LEU B CA 1
ATOM 1463 C C . LEU B 1 54 ? 14.234 23.756 60.635 1.00 6.39 54 LEU B C 1
ATOM 1464 O O . LEU B 1 54 ? 14.809 22.914 61.331 1.00 6.11 54 LEU B O 1
ATOM 1469 N N . GLU B 1 55 ? 14.062 23.601 59.324 1.00 5.79 55 GLU B N 1
ATOM 1470 C CA A GLU B 1 55 ? 14.643 22.455 58.635 0.45 7.27 55 GLU B CA 1
ATOM 1471 C CA B GLU B 1 55 ? 14.644 22.461 58.623 0.55 7.10 55 GLU B CA 1
ATOM 1472 C C . GLU B 1 55 ? 16.168 22.461 58.763 1.00 6.88 55 GLU B C 1
ATOM 1473 O O . GLU B 1 55 ? 16.785 21.411 58.985 1.00 5.78 55 GLU B O 1
ATOM 1484 N N . GLN B 1 56 ? 16.776 23.636 58.611 1.00 4.60 56 GLN B N 1
ATOM 1485 C CA . GLN B 1 56 ? 18.219 23.764 58.746 1.00 4.83 56 GLN B CA 1
ATOM 1486 C C . GLN B 1 56 ? 18.667 23.349 60.128 1.00 5.65 56 GLN B C 1
ATOM 1487 O O . GLN B 1 56 ? 19.660 22.633 60.278 1.00 6.38 56 GLN B O 1
ATOM 1493 N N . LEU B 1 57 ? 17.941 23.800 61.142 1.00 6.13 57 LEU B N 1
ATOM 1494 C CA . LEU B 1 57 ? 18.271 23.449 62.520 1.00 4.67 57 LEU B CA 1
ATOM 1495 C C . LEU B 1 57 ? 18.222 21.938 62.757 1.00 5.21 57 LEU B C 1
ATOM 1496 O O . LEU B 1 57 ? 19.084 21.379 63.447 1.00 6.25 57 LEU B O 1
ATOM 1501 N N . CYS B 1 58 ? 17.227 21.271 62.176 1.00 5.57 58 CYS B N 1
ATOM 1502 C CA . CYS B 1 58 ? 17.089 19.827 62.333 1.00 8.04 58 CYS B CA 1
ATOM 1503 C C . CYS B 1 58 ? 18.320 19.049 61.901 1.00 5.40 58 CYS B C 1
ATOM 1504 O O . CYS B 1 58 ? 18.604 17.990 62.463 1.00 6.48 58 CYS B O 1
ATOM 1507 N N A GLN B 1 59 ? 19.053 19.568 60.917 0.66 5.31 59 GLN B N 1
ATOM 1508 N N B GLN B 1 59 ? 19.048 19.571 60.919 0.34 5.26 59 GLN B N 1
ATOM 1509 C CA A GLN B 1 59 ? 20.220 18.848 60.408 0.66 4.57 59 GLN B CA 1
ATOM 1510 C CA B GLN B 1 59 ? 20.216 18.872 60.391 0.34 5.33 59 GLN B CA 1
ATOM 1511 C C A GLN B 1 59 ? 21.296 18.711 61.471 0.66 6.57 59 GLN B C 1
ATOM 1512 C C B GLN B 1 59 ? 21.305 18.731 61.453 0.34 6.25 59 GLN B C 1
ATOM 1513 O O A GLN B 1 59 ? 22.105 17.788 61.416 0.66 5.49 59 GLN B O 1
ATOM 1514 O O B GLN B 1 59 ? 22.123 17.816 61.384 0.34 6.15 59 GLN B O 1
ATOM 1525 N N . TYR B 1 60 ? 21.301 19.633 62.436 1.00 6.17 60 TYR B N 1
ATOM 1526 C CA . TYR B 1 60 ? 22.262 19.596 63.533 1.00 5.32 60 TYR B CA 1
ATOM 1527 C C . TYR B 1 60 ? 21.831 18.683 64.668 1.00 7.22 60 TYR B C 1
ATOM 1528 O O . TYR B 1 60 ? 22.685 18.081 65.328 1.00 8.52 60 TYR B O 1
ATOM 1537 N N . ILE B 1 61 ? 20.521 18.554 64.889 1.00 6.89 61 ILE B N 1
ATOM 1538 C CA . ILE B 1 61 ? 20.048 17.998 66.156 1.00 5.96 61 ILE B CA 1
ATOM 1539 C C . ILE B 1 61 ? 19.176 16.745 66.050 1.00 5.47 61 ILE B C 1
ATOM 1540 O O . ILE B 1 61 ? 18.896 16.112 67.074 1.00 7.06 61 ILE B O 1
ATOM 1545 N N . ALA B 1 62 ? 18.756 16.368 64.842 1.00 4.61 62 ALA B N 1
ATOM 1546 C CA . ALA B 1 62 ? 17.820 15.254 64.705 1.00 4.50 62 ALA B CA 1
ATOM 1547 C C . ALA B 1 62 ? 18.280 14.244 63.659 1.00 4.73 62 ALA B C 1
ATOM 1548 O O . ALA B 1 62 ? 18.705 14.621 62.565 1.00 6.47 62 ALA B O 1
ATOM 1550 N N . SER B 1 63 ? 18.185 12.957 63.999 1.00 4.07 63 SER B N 1
ATOM 1551 C CA . SER B 1 63 ? 18.518 11.887 63.054 1.00 5.93 63 SER B CA 1
ATOM 1552 C C . SER B 1 63 ? 17.602 11.948 61.845 1.00 5.31 63 SER B C 1
ATOM 1553 O O . SER B 1 63 ? 16.468 12.444 61.943 1.00 4.91 63 SER B O 1
ATOM 1556 N N . PRO B 1 64 ? 18.063 11.429 60.700 1.00 5.86 64 PRO B N 1
ATOM 1557 C CA . PRO B 1 64 ? 17.176 11.378 59.528 1.00 5.51 64 PRO B CA 1
ATOM 1558 C C . PRO B 1 64 ? 15.849 10.662 59.818 1.00 5.26 64 PRO B C 1
ATOM 1559 O O . PRO B 1 64 ? 14.794 11.156 59.400 1.00 5.97 64 PRO B O 1
ATOM 1563 N N . VAL B 1 65 ? 15.888 9.559 60.557 1.00 4.66 65 VAL B N 1
ATOM 1564 C CA . VAL B 1 65 ? 14.656 8.839 60.875 1.00 4.96 65 VAL B CA 1
ATOM 1565 C C . VAL B 1 65 ? 13.680 9.715 61.661 1.00 6.42 65 VAL B C 1
ATOM 1566 O O . VAL B 1 65 ? 12.474 9.734 61.372 1.00 6.66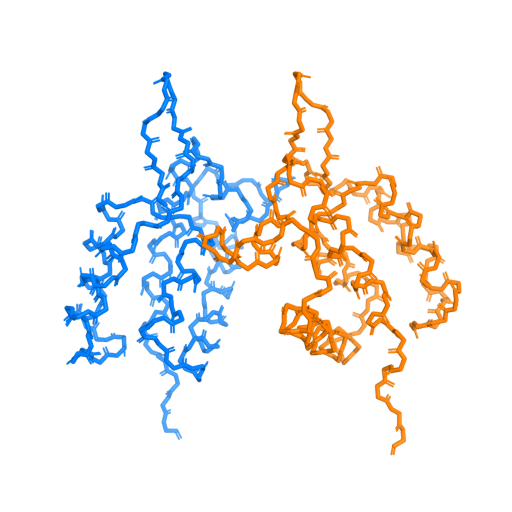 65 VAL B O 1
ATOM 1570 N N . ASP B 1 66 ? 14.185 10.462 62.636 1.00 5.13 66 ASP B N 1
ATOM 1571 C CA . ASP B 1 66 ? 13.331 11.344 63.426 1.00 4.40 66 ASP B CA 1
ATOM 1572 C C . ASP B 1 66 ? 12.861 12.560 62.624 1.00 6.22 66 ASP B C 1
ATOM 1573 O O . ASP B 1 66 ? 11.711 12.973 62.746 1.00 5.82 66 ASP B O 1
ATOM 1578 N N . GLN B 1 67 ? 13.727 13.135 61.797 1.00 5.53 67 GLN B N 1
ATOM 1579 C CA . GLN B 1 67 ? 13.299 14.242 60.943 1.00 5.52 67 GLN B CA 1
ATOM 1580 C C . GLN B 1 67 ? 12.159 13.851 60.019 1.00 6.66 67 GLN B C 1
ATOM 1581 O O . GLN B 1 67 ? 11.178 14.594 59.873 1.00 5.90 67 GLN B O 1
ATOM 1587 N N . THR B 1 68 ? 12.298 12.705 59.364 1.00 6.53 68 THR B N 1
ATOM 1588 C CA . THR B 1 68 ? 11.314 12.285 58.381 1.00 6.40 68 THR B CA 1
ATOM 1589 C C . THR B 1 68 ? 9.974 12.019 59.059 1.00 7.26 68 THR B C 1
ATOM 1590 O O . THR B 1 68 ? 8.921 12.475 58.587 1.00 7.67 68 THR B O 1
ATOM 1594 N N . ALA B 1 69 ? 10.006 11.316 60.189 1.00 6.43 69 ALA B N 1
ATOM 1595 C CA . ALA B 1 69 ? 8.781 11.035 60.943 1.00 5.80 69 ALA B CA 1
ATOM 1596 C C . ALA B 1 69 ? 8.133 12.328 61.442 1.00 5.66 69 ALA B C 1
ATOM 1597 O O . ALA B 1 69 ? 6.912 12.493 61.382 1.00 5.73 69 ALA B O 1
ATOM 1599 N N . HIS B 1 70 ? 8.955 13.258 61.913 1.00 5.70 70 HIS B N 1
ATOM 1600 C CA . HIS B 1 70 ? 8.453 14.532 62.400 1.00 4.91 70 HIS B CA 1
ATOM 1601 C C . HIS B 1 70 ? 7.748 15.312 61.294 1.00 5.72 70 HIS B C 1
ATOM 1602 O O . HIS B 1 70 ? 6.659 15.860 61.491 1.00 5.96 70 HIS B O 1
ATOM 1609 N N . MET B 1 71 ? 8.358 15.372 60.124 1.00 4.86 71 MET B N 1
ATOM 1610 C CA . MET B 1 71 ? 7.772 16.162 59.049 1.00 5.94 71 MET B CA 1
ATOM 1611 C C . MET B 1 71 ? 6.499 15.518 58.502 1.00 6.39 71 MET B C 1
ATOM 1612 O O . MET B 1 71 ? 5.554 16.211 58.126 1.00 5.35 71 MET B O 1
ATOM 1617 N N . THR B 1 72 ? 6.464 14.191 58.450 1.00 4.05 72 THR B N 1
ATOM 1618 C CA . THR B 1 72 ? 5.259 13.484 58.026 1.00 4.09 72 THR B CA 1
ATOM 1619 C C . THR B 1 72 ? 4.105 13.814 58.983 1.00 5.30 72 THR B C 1
ATOM 1620 O O . THR B 1 72 ? 2.978 14.085 58.550 1.00 6.11 72 THR B O 1
ATOM 1624 N N . SER B 1 73 ? 4.387 13.829 60.281 1.00 6.47 73 SER B N 1
ATOM 1625 C CA . SER B 1 73 ? 3.377 14.188 61.262 1.00 5.87 73 SER B CA 1
ATOM 1626 C C . SER B 1 73 ? 2.959 15.652 61.117 1.00 5.63 73 SER B C 1
ATOM 1627 O O . SER B 1 73 ? 1.767 15.978 61.164 1.00 6.44 73 SER B O 1
ATOM 1630 N N . LEU B 1 74 ? 3.931 16.541 60.955 1.00 5.89 74 LEU B N 1
ATOM 1631 C CA . LEU B 1 74 ? 3.638 17.972 60.833 1.00 4.82 74 LEU B CA 1
ATOM 1632 C C . LEU B 1 74 ? 2.784 18.273 59.601 1.00 7.14 74 LEU B C 1
ATOM 1633 O O . LEU B 1 74 ? 1.803 19.022 59.670 1.00 5.29 74 LEU B O 1
ATOM 1638 N N . THR B 1 75 ? 3.164 17.701 58.468 1.00 5.61 75 THR B N 1
ATOM 1639 C CA . THR B 1 75 ? 2.417 17.895 57.237 1.00 6.54 75 THR B CA 1
ATOM 1640 C C . THR B 1 75 ? 0.952 17.490 57.424 1.00 6.24 75 THR B C 1
ATOM 1641 O O . THR B 1 75 ? 0.031 18.186 56.981 1.00 6.69 75 THR B O 1
ATOM 1645 N N . ALA B 1 76 ? 0.731 16.389 58.133 1.00 6.47 76 ALA B N 1
ATOM 1646 C CA . ALA B 1 76 ? -0.618 15.928 58.421 1.00 7.22 76 ALA B CA 1
ATOM 1647 C C . ALA B 1 76 ? -1.341 16.846 59.392 1.00 5.23 76 ALA B C 1
ATOM 1648 O O . ALA B 1 76 ? -2.543 17.081 59.242 1.00 7.01 76 ALA B O 1
ATOM 1650 N N . ALA B 1 77 ? -0.634 17.359 60.396 1.00 6.13 77 ALA B N 1
ATOM 1651 C CA . ALA B 1 77 ? -1.256 18.264 61.354 1.00 5.93 77 ALA B CA 1
ATOM 1652 C C . ALA B 1 77 ? -1.701 19.553 60.664 1.00 6.53 77 ALA B C 1
ATOM 1653 O O . ALA B 1 77 ? -2.777 20.085 60.948 1.00 6.65 77 ALA B O 1
ATOM 1655 N N . ILE B 1 78 ? -0.890 20.034 59.729 1.00 5.51 78 ILE B N 1
ATOM 1656 C CA . ILE B 1 78 ? -1.221 21.235 58.985 1.00 7.07 78 ILE B CA 1
ATOM 1657 C C . ILE B 1 78 ? -2.434 20.987 58.085 1.00 7.48 78 ILE B C 1
ATOM 1658 O O . ILE B 1 78 ? -3.369 21.796 58.054 1.00 7.02 78 ILE B O 1
ATOM 1663 N N . ALA B 1 79 ? -2.443 19.857 57.384 1.00 5.85 79 ALA B N 1
ATOM 1664 C CA . ALA B 1 79 ? -3.581 19.503 56.526 1.00 4.94 79 ALA B CA 1
ATOM 1665 C C . ALA B 1 79 ? -4.852 19.357 57.345 1.00 5.40 79 ALA B C 1
ATOM 1666 O O . ALA B 1 79 ? -5.929 19.837 56.949 1.00 6.86 79 ALA B O 1
ATOM 1668 N N . ALA B 1 80 ? -4.743 18.688 58.485 1.00 6.55 80 ALA B N 1
ATOM 1669 C CA . ALA B 1 80 ? -5.913 18.443 59.315 1.00 7.78 80 ALA B CA 1
ATOM 1670 C C . ALA B 1 80 ? -6.458 19.754 59.894 1.00 5.86 80 ALA B C 1
ATOM 1671 O O . ALA B 1 80 ? -7.669 19.944 59.938 1.00 7.08 80 ALA B O 1
ATOM 1673 N N . ALA B 1 81 ? -5.574 20.655 60.311 1.00 6.44 81 ALA B N 1
ATOM 1674 C CA . ALA B 1 81 ? -6.000 21.941 60.860 1.00 5.98 81 ALA B CA 1
ATOM 1675 C C . ALA B 1 81 ? -6.692 22.785 59.799 1.00 7.84 81 ALA B C 1
ATOM 1676 O O . ALA B 1 81 ? -7.684 23.466 60.085 1.00 7.69 81 ALA B O 1
ATOM 1678 N N . GLU B 1 82 ? -6.200 22.733 58.567 1.00 7.48 82 GLU B N 1
ATOM 1679 C CA A GLU B 1 82 ? -6.863 23.495 57.520 0.61 7.98 82 GLU B CA 1
ATOM 1680 C CA B GLU B 1 82 ? -6.837 23.428 57.451 0.39 9.36 82 GLU B CA 1
ATOM 1681 C C . GLU B 1 82 ? -8.266 22.946 57.266 1.00 8.95 82 GLU B C 1
ATOM 1682 O O . GLU B 1 82 ? -9.224 23.718 57.256 1.00 10.89 82 GLU B O 1
ATOM 1693 N N . ALA B 1 83 ? -8.401 21.635 57.086 1.00 7.52 83 ALA B N 1
ATOM 1694 C CA . ALA B 1 83 ? -9.704 21.042 56.799 1.00 7.53 83 ALA B CA 1
ATOM 1695 C C . ALA B 1 83 ? -10.687 21.153 57.962 1.00 6.72 83 ALA B C 1
ATOM 1696 O O . ALA B 1 83 ? -11.899 21.271 57.743 1.00 10.45 83 ALA B O 1
ATOM 1698 N N . ALA B 1 84 ? -10.179 21.096 59.193 1.00 7.46 84 ALA B N 1
ATOM 1699 C CA . ALA B 1 84 ? -11.026 21.160 60.378 1.00 8.73 84 ALA B CA 1
ATOM 1700 C C . ALA B 1 84 ? -11.291 22.596 60.803 1.00 8.76 84 ALA B C 1
ATOM 1701 O O . ALA B 1 84 ? -11.968 22.830 61.800 1.00 9.95 84 ALA B O 1
ATOM 1703 N N . ASN B 1 85 ? -10.739 23.547 60.052 1.00 9.41 85 ASN B N 1
ATOM 1704 C CA . ASN B 1 85 ? -10.966 24.974 60.294 1.00 9.73 85 ASN B CA 1
ATOM 1705 C C . ASN B 1 85 ? -10.479 25.433 61.676 1.00 10.70 85 ASN B C 1
ATOM 1706 O O . ASN B 1 85 ? -11.204 26.114 62.419 1.00 11.24 85 ASN B O 1
ATOM 1711 N N . THR B 1 86 ? -9.236 25.096 62.007 1.00 8.75 86 THR B N 1
ATOM 1712 C CA . THR B 1 86 ? -8.645 25.587 63.255 1.00 7.94 86 THR B CA 1
ATOM 1713 C C . THR B 1 86 ? -7.449 26.511 63.006 1.00 12.41 86 THR B C 1
ATOM 1714 O O . THR B 1 86 ? -6.870 27.052 63.949 1.00 13.83 86 THR B O 1
ATOM 1718 N N . LEU B 1 87 ? -7.113 26.735 61.741 1.00 7.48 87 LEU B N 1
ATOM 1719 C CA . LEU B 1 87 ? -6.072 27.705 61.396 1.00 10.92 87 LEU B CA 1
ATOM 1720 C C . LEU B 1 87 ? -6.657 29.100 61.335 1.00 10.73 87 LEU B C 1
ATOM 1721 O O . LEU B 1 87 ? -7.637 29.338 60.634 1.00 13.62 87 LEU B O 1
ATOM 1726 N N . GLN B 1 88 ? -6.079 30.011 62.109 1.00 7.47 88 GLN B N 1
ATOM 1727 C CA . GLN B 1 88 ? -6.551 31.374 62.155 1.00 8.51 88 GLN B CA 1
ATOM 1728 C C . GLN B 1 88 ? -5.886 32.233 61.084 1.00 9.15 88 GLN B C 1
ATOM 1729 O O . GLN B 1 88 ? -4.664 32.205 60.929 1.00 10.70 88 GLN B O 1
ATOM 1735 N N . GLY B 1 89 ? -6.680 33.008 60.352 1.00 10.63 89 GLY B N 1
ATOM 1736 C CA . GLY B 1 89 ? -6.122 33.940 59.388 1.00 9.63 89 GLY B CA 1
ATOM 1737 C C . GLY B 1 89 ? -5.526 33.319 58.140 1.00 12.26 89 GLY B C 1
ATOM 1738 O O . GLY B 1 89 ? -4.673 33.924 57.484 1.00 15.20 89 GLY B O 1
ATOM 1739 N N . PHE B 1 90 ? -5.966 32.115 57.795 1.00 11.36 90 PHE B N 1
ATOM 1740 C CA . PHE B 1 90 ? -5.312 31.377 56.717 1.00 11.43 90 PHE B CA 1
ATOM 1741 C C . PHE B 1 90 ? -6.167 31.307 55.454 1.00 11.93 90 PHE B C 1
ATOM 1742 O O . PHE B 1 90 ? -7.252 30.718 55.446 1.00 11.20 90 PHE B O 1
ATOM 1750 N N . ASN B 1 91 ? -5.652 31.912 54.387 1.00 12.29 91 ASN B N 1
ATOM 1751 C CA . ASN B 1 91 ? -6.273 31.898 53.073 1.00 13.18 91 ASN B CA 1
ATOM 1752 C C . ASN B 1 91 ? -5.365 31.111 52.133 1.00 13.02 91 ASN B C 1
ATOM 1753 O O . ASN B 1 91 ? -4.249 31.550 51.848 1.00 11.05 91 ASN B O 1
ATOM 1758 N N . PRO B 1 92 ? -5.813 29.937 51.662 1.00 10.18 92 PRO B N 1
ATOM 1759 C CA . PRO B 1 92 ? -4.924 29.126 50.819 1.00 12.22 92 PRO B CA 1
ATOM 1760 C C . PRO B 1 92 ? -4.634 29.781 49.464 1.00 13.26 92 PRO B C 1
ATOM 1761 O O . PRO B 1 92 ? -3.715 29.317 48.788 1.00 14.04 92 PRO B O 1
ATOM 1765 N N . GLN B 1 93 ? -5.371 30.839 49.106 1.00 14.93 93 GLN B N 1
ATOM 1766 C CA . GLN B 1 93 ? -5.098 31.614 47.891 1.00 14.85 93 GLN B CA 1
ATOM 1767 C C . GLN B 1 93 ? -3.722 32.246 47.952 1.00 14.96 93 GLN B C 1
ATOM 1768 O O . GLN B 1 93 ? -3.132 32.579 46.929 1.00 15.20 93 GLN B O 1
ATOM 1774 N N . ASN B 1 94 ? -3.192 32.380 49.159 1.00 10.22 94 ASN B N 1
ATOM 1775 C CA . ASN B 1 94 ? -1.885 32.985 49.327 1.00 11.87 94 ASN B CA 1
ATOM 1776 C C . ASN B 1 94 ? -0.765 31.977 49.505 1.00 9.49 94 ASN B C 1
ATOM 1777 O O . ASN B 1 94 ? 0.372 32.369 49.766 1.00 12.54 94 ASN B O 1
ATOM 1782 N N . GLY B 1 95 ? -1.061 30.691 49.341 1.00 9.89 95 GLY B N 1
ATOM 1783 C CA . GLY B 1 95 ? -0.033 29.678 49.477 1.00 11.68 95 GLY B CA 1
ATOM 1784 C C . GLY B 1 95 ? -0.305 28.772 50.659 1.00 8.63 95 GLY B C 1
ATOM 1785 O O . GLY B 1 95 ? -1.260 28.985 51.417 1.00 9.48 95 GLY B O 1
ATOM 1786 N N . THR B 1 96 ? 0.516 27.742 50.796 1.00 7.50 96 THR B N 1
ATOM 1787 C CA . THR B 1 96 ? 0.399 26.825 51.921 1.00 6.83 96 THR B CA 1
ATOM 1788 C C . THR B 1 96 ? 0.797 27.516 53.219 1.00 5.52 96 THR B C 1
ATOM 1789 O O . THR B 1 96 ? 1.393 28.609 53.211 1.00 6.41 96 THR B O 1
ATOM 1793 N N . LEU B 1 97 ? 0.472 26.889 54.341 1.00 7.00 97 LEU B N 1
ATOM 1794 C CA . LEU B 1 97 ? 0.885 27.445 55.620 1.00 7.85 97 LEU B CA 1
ATOM 1795 C C . LEU B 1 97 ? 2.402 27.548 55.667 1.00 6.11 97 LEU B C 1
ATOM 1796 O O . LEU B 1 97 ? 2.947 28.556 56.135 1.00 6.82 97 LEU B O 1
ATOM 1801 N N . THR B 1 98 ? 3.086 26.525 55.155 1.00 6.55 98 THR B N 1
ATOM 1802 C CA . THR B 1 98 ? 4.545 26.532 55.132 1.00 5.78 98 THR B CA 1
ATOM 1803 C C . THR B 1 98 ? 5.083 27.716 54.319 1.00 5.16 98 THR B C 1
ATOM 1804 O O . THR B 1 98 ? 5.969 28.454 54.777 1.00 6.92 98 THR B O 1
ATOM 1808 N N . GLN B 1 99 ? 4.545 27.913 53.125 1.00 5.80 99 GLN B N 1
ATOM 1809 C CA . GLN B 1 99 ? 4.981 29.023 52.272 1.00 5.82 99 GLN B CA 1
ATOM 1810 C C . GLN B 1 99 ? 4.696 30.388 52.898 1.00 7.70 99 GLN B C 1
ATOM 1811 O O . GLN B 1 99 ? 5.556 31.288 52.900 1.00 7.23 99 GLN B O 1
ATOM 1817 N N . GLN B 1 100 ? 3.478 30.567 53.406 1.00 7.13 100 GLN B N 1
ATOM 1818 C CA . GLN B 1 100 ? 3.111 31.863 53.959 1.00 8.91 100 GLN B CA 1
ATOM 1819 C C . GLN B 1 100 ? 3.931 32.201 55.201 1.00 8.07 100 GLN B C 1
ATOM 1820 O O . GLN B 1 100 ? 4.265 33.364 55.427 1.00 8.37 100 GLN B O 1
ATOM 1826 N N . SER B 1 101 ? 4.294 31.181 55.973 1.00 4.76 101 SER B N 1
ATOM 1827 C CA . SER B 1 101 ? 5.049 31.391 57.198 1.00 5.00 101 SER B CA 1
ATOM 1828 C C . SER B 1 101 ? 6.488 31.840 56.933 1.00 7.87 101 SER B C 1
ATOM 1829 O O . SER B 1 101 ? 7.161 32.305 57.843 1.00 7.73 101 SER B O 1
ATOM 1832 N N . ALA B 1 102 ? 6.954 31.710 55.694 1.00 5.79 102 ALA B N 1
ATOM 1833 C CA . ALA B 1 102 ? 8.297 32.175 55.333 1.00 7.97 102 ALA B CA 1
ATOM 1834 C C . ALA B 1 102 ? 8.353 33.693 55.178 1.00 11.61 102 ALA B C 1
ATOM 1835 O O . ALA B 1 102 ? 9.428 34.299 55.265 1.00 13.62 102 ALA B O 1
ATOM 1837 N N . GLN B 1 103 ? 7.202 34.305 54.920 1.00 8.16 103 GLN B N 1
ATOM 1838 C CA . GLN B 1 103 ? 7.121 35.745 54.743 1.00 11.51 103 GLN B CA 1
ATOM 1839 C C . GLN B 1 103 ? 7.393 36.459 56.062 1.00 8.94 103 GLN B C 1
ATOM 1840 O O . GLN B 1 103 ? 6.688 36.239 57.041 1.00 10.16 103 GLN B O 1
ATOM 1846 N N . PRO B 1 104 ? 8.426 37.320 56.100 1.00 9.71 104 PRO B N 1
ATOM 1847 C CA . PRO B 1 104 ? 8.793 37.938 57.379 1.00 12.11 104 PRO B CA 1
ATOM 1848 C C . PRO B 1 104 ? 7.649 38.603 58.138 1.00 12.30 104 PRO B C 1
ATOM 1849 O O . PRO B 1 104 ? 7.646 38.538 59.367 1.00 13.62 104 PRO B O 1
ATOM 1853 N N . ASN B 1 105 ? 6.675 39.188 57.446 1.00 13.70 105 ASN B N 1
ATOM 1854 C CA A ASN B 1 105 ? 5.596 39.925 58.105 0.49 15.63 105 ASN B CA 1
ATOM 1855 C CA B ASN B 1 105 ? 5.629 39.909 58.163 0.51 14.98 105 ASN B CA 1
ATOM 1856 C C . ASN B 1 105 ? 4.391 39.057 58.470 1.00 15.75 105 ASN B C 1
ATOM 1857 O O . ASN B 1 105 ? 3.420 39.543 59.047 1.00 18.36 105 ASN B O 1
ATOM 1866 N N . ALA B 1 106 ? 4.452 37.773 58.133 1.00 13.03 106 ALA B N 1
ATOM 1867 C CA . ALA B 1 106 ? 3.357 36.852 58.414 1.00 9.83 106 ALA B CA 1
ATOM 1868 C C . ALA B 1 106 ? 3.546 36.167 59.769 1.00 10.82 106 ALA B C 1
ATOM 1869 O O . ALA B 1 106 ? 3.446 34.945 59.890 1.00 9.85 106 ALA B O 1
ATOM 1871 N N . GLY B 1 107 ? 3.803 36.965 60.800 1.00 12.75 107 GLY B N 1
ATOM 1872 C CA . GLY B 1 107 ? 4.088 36.423 62.115 1.00 10.18 107 GLY B CA 1
ATOM 1873 C C . GLY B 1 107 ? 2.961 35.618 62.738 1.00 8.27 107 GLY B C 1
ATOM 1874 O O . GLY B 1 107 ? 3.225 34.644 63.431 1.00 10.09 107 GLY B O 1
ATOM 1875 N N . ASP B 1 108 ? 1.713 36.017 62.511 1.00 10.47 108 ASP B N 1
ATOM 1876 C CA . ASP B 1 108 ? 0.597 35.317 63.138 1.00 12.55 108 ASP B CA 1
ATOM 1877 C C . ASP B 1 108 ? 0.432 33.912 62.567 1.00 10.95 108 ASP B C 1
ATOM 1878 O O . ASP B 1 108 ? 0.131 32.965 63.300 1.00 13.61 108 ASP B O 1
ATOM 1883 N N . LEU B 1 109 ? 0.652 33.770 61.265 1.00 8.83 109 LEU B N 1
ATOM 1884 C CA . LEU B 1 109 ? 0.634 32.449 60.644 1.00 7.23 109 LEU B CA 1
ATOM 1885 C C . LEU B 1 109 ? 1.864 31.639 61.038 1.00 7.58 109 LEU B C 1
ATOM 1886 O O . LEU B 1 109 ? 1.762 30.454 61.345 1.00 6.89 109 LEU B O 1
ATOM 1891 N N . ARG B 1 110 ? 3.027 32.276 61.038 1.00 7.14 110 ARG B N 1
ATOM 1892 C CA . ARG B 1 110 ? 4.255 31.563 61.365 1.00 6.64 110 ARG B CA 1
ATOM 1893 C C . ARG B 1 110 ? 4.228 31.050 62.814 1.00 6.69 110 ARG B C 1
ATOM 1894 O O . ARG B 1 110 ? 4.748 29.961 63.106 1.00 5.63 110 ARG B O 1
ATOM 1902 N N A SER B 1 111 ? 3.624 31.821 63.717 0.55 7.36 111 SER B N 1
ATOM 1903 N N B SER B 1 111 ? 3.619 31.815 63.718 0.45 7.29 111 SER B N 1
ATOM 1904 C CA A SER B 1 111 ? 3.509 31.393 65.109 0.55 5.94 111 SER B CA 1
ATOM 1905 C CA B SER B 1 111 ? 3.508 31.381 65.109 0.45 6.23 111 SER B CA 1
ATOM 1906 C C A SER B 1 111 ? 2.714 30.087 65.199 0.55 7.03 111 SER B C 1
ATOM 1907 C C B SER B 1 111 ? 2.709 30.083 65.202 0.45 7.01 111 SER B C 1
ATOM 1908 O O A SER B 1 111 ? 3.072 29.180 65.959 0.55 6.97 111 SER B O 1
ATOM 1909 O O B SER B 1 111 ? 3.058 29.180 65.970 0.45 7.08 111 SER B O 1
ATOM 1914 N N . GLN B 1 112 ? 1.650 29.978 64.404 1.00 5.84 112 GLN B N 1
ATOM 1915 C CA . GLN B 1 112 ? 0.856 28.748 64.367 1.00 5.50 112 GLN B CA 1
ATOM 1916 C C . GLN B 1 112 ? 1.669 27.587 63.779 1.00 7.99 112 GLN B C 1
ATOM 1917 O O . GLN B 1 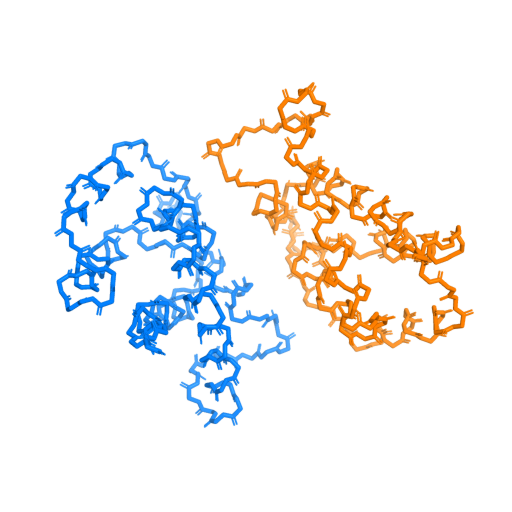112 ? 1.649 26.482 64.308 1.00 7.03 112 GLN B O 1
ATOM 1923 N N . TYR B 1 113 ? 2.412 27.851 62.709 1.00 5.57 113 TYR B N 1
ATOM 1924 C CA . TYR B 1 113 ? 3.321 26.852 62.161 1.00 4.71 113 TYR B CA 1
ATOM 1925 C C . TYR B 1 113 ? 4.291 26.355 63.233 1.00 5.04 113 TYR B C 1
ATOM 1926 O O . TYR B 1 113 ? 4.520 25.150 63.388 1.00 5.10 113 TYR B O 1
ATOM 1935 N N . GLN B 1 114 ? 4.894 27.302 63.941 1.00 4.69 114 GLN B N 1
ATOM 1936 C CA . GLN B 1 114 ? 5.892 26.985 64.948 1.00 4.58 114 GLN B CA 1
ATOM 1937 C C . GLN B 1 114 ? 5.317 26.082 66.035 1.00 6.28 114 GLN B C 1
ATOM 1938 O O . GLN B 1 114 ? 5.959 25.113 66.443 1.00 5.53 114 GLN B O 1
ATOM 1944 N N . ASN B 1 115 ? 4.108 26.382 66.497 1.00 5.20 115 ASN B N 1
ATOM 1945 C CA . ASN B 1 115 ? 3.489 25.534 67.511 1.00 5.34 115 ASN B CA 1
ATOM 1946 C C . ASN B 1 115 ? 3.163 24.135 66.982 1.00 8.05 115 ASN B C 1
ATOM 1947 O O . ASN B 1 115 ? 3.381 23.150 67.690 1.00 7.13 115 ASN B O 1
ATOM 1952 N N . LEU B 1 116 ? 2.671 24.034 65.749 1.00 5.30 116 LEU B N 1
ATOM 1953 C CA . LEU B 1 116 ? 2.444 22.724 65.155 1.00 5.18 116 LEU B CA 1
ATOM 1954 C C . LEU B 1 116 ? 3.761 21.955 64.989 1.00 6.81 116 LEU B C 1
ATOM 1955 O O . LEU B 1 116 ? 3.825 20.751 65.228 1.00 6.07 116 LEU B O 1
ATOM 1960 N N . TRP B 1 117 ? 4.813 22.661 64.587 1.00 4.94 117 TRP B N 1
ATOM 1961 C CA . TRP B 1 117 ? 6.138 22.071 64.432 1.00 4.54 117 TRP B CA 1
ATOM 1962 C C . TRP B 1 117 ? 6.636 21.509 65.774 1.00 6.11 117 TRP B C 1
ATOM 1963 O O . TRP B 1 117 ? 7.178 20.397 65.830 1.00 6.17 117 TRP B O 1
ATOM 1974 N N . LEU B 1 118 ? 6.425 22.258 66.856 1.00 4.72 118 LEU B N 1
ATOM 1975 C CA . LEU B 1 118 ? 6.781 21.766 68.189 1.00 5.94 118 LEU B CA 1
ATOM 1976 C C . LEU B 1 118 ? 5.990 20.512 68.565 1.00 6.51 118 LEU B C 1
ATOM 1977 O O . LEU B 1 118 ? 6.556 19.508 69.023 1.00 8.10 118 LEU B O 1
ATOM 1982 N N . GLN B 1 119 ? 4.675 20.571 68.387 1.00 7.02 119 GLN B N 1
ATOM 1983 C CA . GLN B 1 119 ? 3.824 19.459 68.807 1.00 9.00 119 GLN B CA 1
ATOM 1984 C C . GLN B 1 119 ? 4.081 18.175 68.018 1.00 8.07 119 GLN B C 1
ATOM 1985 O O . GLN B 1 119 ? 3.884 17.068 68.537 1.00 8.72 119 GLN B O 1
ATOM 1991 N N . ALA B 1 120 ? 4.514 18.311 66.766 1.00 6.45 120 ALA B N 1
ATOM 1992 C CA . ALA B 1 120 ? 4.776 17.145 65.926 1.00 5.01 120 ALA B CA 1
ATOM 1993 C C . ALA B 1 120 ? 5.924 16.275 66.446 1.00 8.37 120 ALA B C 1
ATOM 1994 O O . ALA B 1 120 ? 6.060 15.120 66.036 1.00 13.27 120 ALA B O 1
ATOM 1996 N N . TRP B 1 121 ? 6.750 16.805 67.351 1.00 5.74 121 TRP B N 1
ATOM 1997 C CA . TRP B 1 121 ? 7.800 15.973 67.951 1.00 7.12 121 TRP B CA 1
ATOM 1998 C C . TRP B 1 121 ? 7.234 14.942 68.927 1.00 7.36 121 TRP B C 1
ATOM 1999 O O . TRP B 1 121 ? 7.915 13.968 69.247 1.00 8.29 121 TRP B O 1
ATOM 2010 N N . LYS B 1 122 ? 5.996 15.135 69.379 1.00 7.14 122 LYS B N 1
ATOM 2011 C CA . LYS B 1 122 ? 5.349 14.147 70.242 1.00 8.68 122 LYS B CA 1
ATOM 2012 C C . LYS B 1 122 ? 4.920 12.939 69.416 1.00 10.37 122 LYS B C 1
ATOM 2013 O O . LYS B 1 122 ? 4.749 13.028 68.201 1.00 12.66 122 LYS B O 1
ATOM 2019 N N . ASN B 1 123 ? 4.763 11.810 70.093 1.00 16.76 123 ASN B N 1
ATOM 2020 C CA . ASN B 1 123 ? 4.397 10.545 69.459 1.00 21.69 123 ASN B CA 1
ATOM 2021 C C . ASN B 1 123 ? 5.113 10.188 68.145 1.00 20.48 123 ASN B C 1
ATOM 2022 O O . ASN B 1 123 ? 4.468 9.766 67.187 1.00 22.23 123 ASN B O 1
ATOM 2027 N N . LEU B 1 124 ? 6.435 10.353 68.102 1.00 21.35 124 LEU B N 1
ATOM 2028 C CA . LEU B 1 124 ? 7.243 9.762 67.031 1.00 13.93 124 LEU B CA 1
ATOM 2029 C C . LEU B 1 124 ? 6.970 8.260 67.037 1.00 13.67 124 LEU B C 1
ATOM 2030 O O . LEU B 1 124 ? 6.602 7.711 68.075 1.00 17.24 124 LEU B O 1
ATOM 2035 N N . PRO B 1 125 ? 7.156 7.583 65.895 1.00 9.97 125 PRO B N 1
ATOM 2036 C CA . PRO B 1 125 ? 6.773 6.165 65.851 1.00 13.05 125 PRO B CA 1
ATOM 2037 C C . PRO B 1 125 ? 7.519 5.309 66.871 1.00 15.56 125 PRO B C 1
ATOM 2038 O O . PRO B 1 125 ? 8.691 5.560 67.137 1.00 15.35 125 PRO B O 1
ATOM 2042 N N . THR B 1 126 ? 6.844 4.310 67.438 1.00 17.40 126 THR B N 1
ATOM 2043 C CA . THR B 1 126 ? 7.504 3.373 68.354 1.00 23.73 126 THR B CA 1
ATOM 2044 C C . THR B 1 126 ? 6.963 1.954 68.222 1.00 29.99 126 THR B C 1
ATOM 2045 O O . THR B 1 126 ? 5.801 1.760 67.861 1.00 31.49 126 THR B O 1
ATOM 2049 N N . ARG B 1 127 ? 7.823 0.983 68.533 1.00 40.46 127 ARG B N 1
ATOM 2050 C CA . ARG B 1 127 ? 7.497 -0.447 68.511 1.00 47.63 127 ARG B CA 1
ATOM 2051 C C . ARG B 1 127 ? 6.817 -0.887 67.219 1.00 45.24 127 ARG B C 1
ATOM 2052 O O . ARG B 1 127 ? 6.871 -2.062 66.851 1.00 44.52 127 ARG B O 1
#

Radius of gyration: 18.86 Å; Cα contacts (8 Å, |Δi|>4): 269; chains: 2; bounding box: 42×52×52 Å

Sequence (254 aa):
PIISEGNRNRHRAWALRELQDIKKEIENKAPGSQVWIQTLRLAILQADPTPADLEEQLCQYIASPVDQTAHMMTSLTAAIAAAEAANTLQGFNPQNGTLTQQSAQPNAGDLRSSQYQNNLWLQAWKNLPTRPIISEGNRNRRHRAWALRELQDIKKEIENKAPGSQVWIQTLRLAILQADPTPADLEEQLCQQYIASPVDQTAHMTSLTAAIAAAEEAANTLQGFNPQNGTLTQQSAQPNNAGDLRSSQYQNLWLQAWKNLPTR

Secondary structure (DSSP, 8-state):
-EEEETTEEEE----HHHHHHHHHHHTTS-TTSHHHHHHHHHHHHHH---HHHHHHHHHHHS-HHHHHHHHHHHHHHHHHHHHTT--TT--GGG--HHHHHTSTT-HHHHHHHHHHHHHTTTT----/-EEEETTEEEE----HHHHHHHHHHHTTS-TTSHHHHHHHHHHHHHH---HHHHHHHHHHHS-HHHHHHHHHHHHHHHHHHHHTT--TT--GGG--HHHHHTSTT-HHHHHHHHHHHHHTTTT----

Foldseek 3Di:
DWDDDPNFTDDDADDPVLLVVLLVVCQPPDFQDPVNLVSVVVSCVVHVDAPVNVVVSCVRHPDPLLVVLLVVQLVVVQVVCVVVVPQPPDDCVVPGLNVQLNPSRSSSSVVVSSVSSSNSSHCRDDD/DWDDDPNFTDDDADDPVLLVVLLVLCQPPDFQDPSNLVSVVVSCVVRVDAPVNVVVSCVRHPDPLLVVLLVVQLVVVQVVCVVVVVQPPDDCVVPGLNVLLNPSRSSSSVVVSSVSSSNSSHCRDDD

InterPro domains:
  IPR000477 Reverse transcriptase domain [PF00078] (606-776)
  IPR000477 Reverse transcriptase domain [PS50878] (587-777)
  IPR001037 Integrase, C-terminal, retroviral [PF00552] (1357-1399)
  IPR001037 Integrase, C-terminal, retroviral [PS51027] (1353-1401)
  IPR001584 Integrase, catalytic core [PF00665] (1183-1277)
  IPR001584 Integrase, catalytic core [PS50994] (1180-1344)
  IPR001878 Zinc finger, CCHC-type [PF00098] (347-362)
  IPR001878 Zinc finger, CCHC-type [PS50158] (348-362)
  IPR001878 Zinc finger, CCHC-type [SM00343] (347-363)
  IPR001878 Zinc finger, CCHC-type [SM00343] (372-388)
  IPR001995 Peptidase A2A, retrovirus, catalytic [PS50175] (448-526)
  IPR002156 Ribonuclease H domain [PF00075] (1000-1121)
  IPR002156 Ribonuclease H domain [PS50879] (997-1127)
  IPR003139 Delta-retroviral matrix protein [PF02228] (4-47)
  IPR008916 Retrovirus capsid, C-terminal [G3DSA:1.10.1200.30] (239-324)
  IPR008919 Retrovirus capsid, N-terminal [G3DSA:1.10.375.10] (110-238)
  IPR008919 Retrovirus capsid, N-terminal [SSF47943] (109-243)
  IPR010999 Retroviral matrix protein [SSF47836] (1-124)
  IPR012337 Ribonuclease H-like superfamily [SSF53098] (1186-1334)
  IPR018061 Retropepsins [PF00077] (428-534)

B-factor: mean 13.0, std 11.87, range [3.11, 129.91]

Organism: Bovine leukemia virus (NCBI:txid11901)

Nearest PDB structures (foldseek):
  4ph2-assembly2_B  TM=1.008E+00  e=9.257E-20  Bovine leukemia virus
  4ph0-assembly1_A  TM=9.781E-01  e=1.203E-15  Bovine leukemia virus
  4ph0-assembly1_C  TM=9.759E-01  e=3.205E-15  Bovine leukemia virus
  4ph3-assembly2_B  TM=9.672E-01  e=1.641E-14  Bovine leukemia virus
  4ph0-assembly1_B  TM=9.803E-01  e=1.733E-14  Bovine leukemia virus

CATH classification: 1.10.375.10